Protein AF-A0A353ESP6-F1 (afdb_monomer_lite)

pLDDT: mean 86.73, std 10.91, range [47.91, 98.19]

Secondary structure (DSSP, 8-state):
-EE----TTSPTT-EEEEEEEEEEEEEESSS---EEEEEEE-S--PPPS-SSTTSSS--S--SSBSSTTSPBPSSTT--EEEEEEEEE--TT-EEEEE-HHHHHHHHTTSS----EEEEES-TTS--EEE--TT-S-GGGS-EEEEEEE---S--S---SS-SSS-TTT-SSTTS--TT---SS-SSS-TTT-SSTT-SS--

Radius of gyration: 23.06 Å; chains: 1; bounding box: 58×39×59 Å

Sequence (202 aa):
MLIRFDLSQIPTGAAIDSASLELFAEAIEYPSSPAIHCYRVTQDWVEGSKLHEWDGTADGATWISRGPGMANWTTAGGTFAEEVCSTNVAVGQKSSCDVKSAVQKWANGTAPNYGLMCRNEIEWANGMLFTSSEGANAANRPKLTVNYNGGSGTPPPSDADGDGVADGSDNCPSVSNANQLNTDGDAQGNVCDADDDNDGVA

Foldseek 3Di:
DFDFDDPLVQAQQWAWPFKKKKWAWADKPDDDFFKKWKFAAQDAWADFPDPDVPPPHTQIDDQFDRGPPGHTAPHGLGDGDDTQWMDTHDHRDMDMTTNSVVVNCCSNVVGPGNGIRIDGPDDPHMDIDIADPPRPDPVNHIDMDIDTDDSPPDNPADQQCPQPDHLVRALDSNDRDVPNDQQCPDSHHPVPDPCRNPPPHD

Structure (mmCIF, N/CA/C/O backbone):
data_AF-A0A353ESP6-F1
#
_entry.id   AF-A0A353ESP6-F1
#
loop_
_atom_site.group_PDB
_atom_site.id
_atom_site.type_symbol
_atom_site.label_atom_id
_atom_site.label_alt_id
_atom_site.label_comp_id
_atom_site.label_asym_id
_atom_site.label_entity_id
_atom_site.label_seq_id
_atom_site.pdbx_PDB_ins_code
_atom_site.Cartn_x
_atom_site.Cartn_y
_atom_site.Cartn_z
_atom_site.occupancy
_atom_site.B_iso_or_equiv
_atom_site.auth_seq_id
_atom_site.auth_comp_id
_atom_site.auth_asym_id
_atom_site.auth_atom_id
_atom_site.pdbx_PDB_model_num
ATOM 1 N N . MET A 1 1 ? 4.027 -1.674 -11.765 1.00 85.19 1 MET A N 1
ATOM 2 C CA . MET A 1 1 ? 4.075 -2.610 -10.623 1.00 85.19 1 MET A CA 1
ATOM 3 C C . MET A 1 1 ? 2.948 -2.282 -9.662 1.00 85.19 1 MET A C 1
ATOM 5 O O . MET A 1 1 ? 2.826 -1.124 -9.278 1.00 85.19 1 MET A O 1
ATOM 9 N N . LEU A 1 2 ? 2.152 -3.283 -9.286 1.00 89.94 2 LEU A N 1
ATOM 10 C CA . LEU A 1 2 ? 1.208 -3.194 -8.171 1.00 89.94 2 LEU A CA 1
ATOM 11 C C . LEU A 1 2 ? 1.908 -3.618 -6.885 1.00 89.94 2 LEU A C 1
ATOM 13 O O . LEU A 1 2 ? 2.696 -4.558 -6.901 1.00 89.94 2 LEU A O 1
ATOM 17 N N . ILE A 1 3 ? 1.633 -2.919 -5.789 1.00 93.06 3 ILE A N 1
ATOM 18 C CA . ILE A 1 3 ? 2.196 -3.246 -4.484 1.00 93.06 3 ILE A CA 1
ATOM 19 C C . ILE A 1 3 ? 1.218 -2.909 -3.367 1.00 93.06 3 ILE A C 1
ATOM 21 O O . ILE A 1 3 ? 0.655 -1.816 -3.338 1.00 93.06 3 ILE A O 1
ATOM 25 N N . ARG A 1 4 ? 1.039 -3.825 -2.414 1.00 94.50 4 ARG A N 1
ATOM 26 C CA . ARG A 1 4 ? 0.215 -3.618 -1.219 1.00 94.50 4 ARG A CA 1
ATOM 27 C C . ARG A 1 4 ? 0.967 -4.115 0.010 1.00 94.50 4 ARG A C 1
ATOM 29 O O . ARG A 1 4 ? 1.544 -5.192 -0.012 1.00 94.50 4 ARG A O 1
ATOM 36 N N . PHE A 1 5 ? 0.936 -3.324 1.077 1.00 95.56 5 PHE A N 1
ATOM 37 C CA . PHE A 1 5 ? 1.467 -3.706 2.385 1.00 95.56 5 PHE A CA 1
ATOM 38 C C . PHE A 1 5 ? 0.313 -3.917 3.359 1.00 95.56 5 PHE A C 1
ATOM 40 O O . PHE A 1 5 ? -0.683 -3.186 3.298 1.00 95.56 5 PHE A O 1
ATOM 47 N N . ASP A 1 6 ? 0.469 -4.883 4.263 1.00 92.19 6 ASP A N 1
ATOM 48 C CA . ASP A 1 6 ? -0.398 -5.000 5.429 1.00 92.19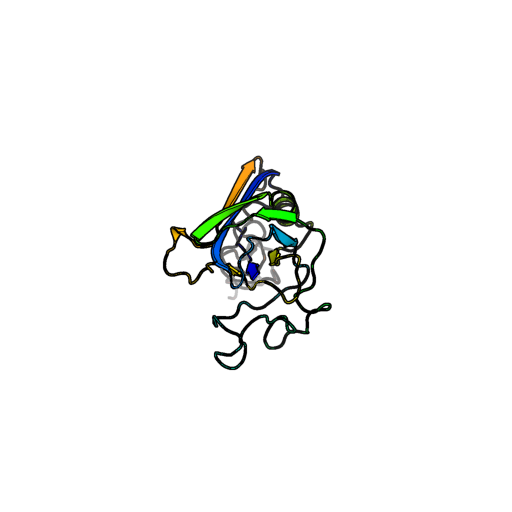 6 ASP A CA 1
ATOM 49 C C . ASP A 1 6 ? -0.076 -3.876 6.423 1.00 92.19 6 ASP A C 1
ATOM 51 O O . ASP A 1 6 ? 1.079 -3.659 6.792 1.00 92.19 6 ASP A O 1
ATOM 55 N N . LEU A 1 7 ? -1.115 -3.148 6.825 1.00 90.94 7 LEU A N 1
ATOM 56 C CA . LEU A 1 7 ? -1.049 -2.036 7.770 1.00 90.94 7 LEU A CA 1
ATOM 57 C C . LEU A 1 7 ? -1.859 -2.314 9.038 1.00 90.94 7 LEU A C 1
ATOM 59 O O . LEU A 1 7 ? -2.081 -1.390 9.812 1.00 90.94 7 LEU A O 1
ATOM 63 N N . SER A 1 8 ? -2.272 -3.565 9.269 1.00 86.56 8 SER A N 1
ATOM 64 C CA . SER A 1 8 ? -3.036 -4.007 10.446 1.00 86.56 8 SER A CA 1
ATOM 65 C C . SER A 1 8 ? -2.404 -3.599 11.782 1.00 86.56 8 SER A C 1
ATOM 67 O O . SER A 1 8 ? -3.100 -3.418 12.775 1.00 86.56 8 SER A O 1
ATOM 69 N N . GLN A 1 9 ? -1.083 -3.410 11.800 1.00 86.06 9 GLN A N 1
ATOM 70 C CA . GLN A 1 9 ? -0.319 -2.998 12.980 1.00 86.06 9 GLN A CA 1
ATOM 71 C C . GLN A 1 9 ? -0.433 -1.497 13.300 1.00 86.06 9 GLN A C 1
ATOM 73 O O . GLN A 1 9 ? -0.038 -1.068 14.385 1.00 86.06 9 GLN A O 1
ATOM 78 N N . ILE A 1 10 ? -0.937 -0.683 12.368 1.00 87.12 10 ILE A N 1
ATOM 79 C CA . ILE A 1 10 ? -1.145 0.754 12.560 1.00 87.12 10 ILE A CA 1
ATOM 80 C C . ILE A 1 10 ? -2.572 0.962 13.082 1.00 87.12 10 ILE A C 1
ATOM 82 O O . ILE A 1 10 ? -3.521 0.636 12.369 1.00 87.12 10 ILE A O 1
ATOM 86 N N . PRO A 1 11 ? -2.758 1.541 14.284 1.00 84.44 11 PRO A N 1
ATOM 87 C CA . PRO A 1 11 ? -4.091 1.803 14.812 1.00 84.44 11 PRO A CA 1
ATOM 88 C C . PRO A 1 11 ? -4.904 2.727 13.901 1.00 84.44 11 PRO A C 1
ATOM 90 O O . PRO A 1 11 ? -4.382 3.712 13.365 1.00 84.44 11 PRO A O 1
ATOM 93 N N . THR A 1 12 ? -6.205 2.461 13.793 1.00 83.81 12 THR A N 1
ATOM 94 C CA . THR A 1 12 ? -7.136 3.361 13.107 1.00 83.81 12 THR A CA 1
ATOM 95 C C . THR A 1 12 ? -7.073 4.757 13.731 1.00 83.81 12 THR A C 1
ATOM 97 O O . THR A 1 12 ? -7.150 4.918 14.948 1.00 83.81 12 THR A O 1
ATOM 100 N N . GLY A 1 13 ? -6.919 5.779 12.891 1.00 83.94 13 GLY A N 1
ATOM 101 C CA . GLY A 1 13 ? -6.788 7.178 13.299 1.00 83.94 13 GLY A CA 1
ATOM 102 C C . GLY A 1 13 ? -5.391 7.594 13.771 1.00 83.94 13 GLY A C 1
ATOM 103 O O . GLY A 1 13 ? -5.232 8.740 14.189 1.00 83.94 13 GLY A O 1
ATOM 104 N N . ALA A 1 14 ? -4.378 6.719 13.700 1.00 88.94 14 ALA A N 1
ATOM 105 C CA . ALA A 1 14 ? -3.004 7.090 14.035 1.00 88.94 14 ALA A CA 1
ATOM 106 C C . ALA A 1 14 ? -2.506 8.272 13.182 1.00 88.94 14 ALA A C 1
ATOM 108 O O . ALA A 1 14 ? -2.724 8.332 11.966 1.00 88.94 14 ALA A O 1
ATOM 109 N N . ALA A 1 15 ? -1.787 9.204 13.810 1.00 91.38 15 ALA A N 1
ATOM 110 C CA . ALA A 1 15 ? -1.141 10.300 13.104 1.00 91.38 15 ALA A CA 1
ATOM 111 C C . ALA A 1 15 ? 0.181 9.805 12.506 1.00 91.38 15 ALA A C 1
ATOM 113 O O . ALA A 1 15 ? 1.120 9.469 13.225 1.00 91.38 15 ALA A O 1
ATOM 114 N N . ILE A 1 16 ? 0.266 9.757 11.180 1.00 94.94 16 ILE A N 1
ATOM 115 C CA . ILE A 1 16 ? 1.466 9.321 10.470 1.00 94.94 16 ILE A CA 1
ATOM 116 C C . ILE A 1 16 ? 2.459 10.482 10.434 1.00 94.94 16 ILE A C 1
ATOM 118 O O . ILE A 1 16 ? 2.218 11.512 9.800 1.00 94.94 16 ILE A O 1
ATOM 122 N N . ASP A 1 17 ? 3.610 10.325 11.081 1.00 94.69 17 ASP A N 1
ATOM 123 C CA . ASP A 1 17 ? 4.672 11.330 11.058 1.00 94.69 17 ASP A CA 1
ATOM 124 C C . ASP A 1 17 ? 5.414 11.288 9.725 1.00 94.69 17 ASP A C 1
ATOM 126 O O . ASP A 1 17 ? 5.591 12.327 9.083 1.00 94.69 17 ASP A O 1
ATOM 130 N N . SER A 1 18 ? 5.774 10.082 9.277 1.00 96.56 18 SER A N 1
ATOM 131 C CA . SER A 1 18 ? 6.447 9.829 8.001 1.00 96.56 18 SER A CA 1
ATOM 132 C C . SER A 1 18 ? 6.105 8.440 7.471 1.00 96.56 18 SER A C 1
ATOM 134 O O . SER A 1 18 ? 6.045 7.495 8.257 1.00 96.56 18 SER A O 1
ATOM 136 N N . ALA A 1 19 ? 5.987 8.283 6.154 1.00 98.19 19 ALA A N 1
ATOM 137 C CA . ALA A 1 19 ? 5.969 6.967 5.527 1.00 98.19 19 ALA A CA 1
ATOM 138 C C . ALA A 1 19 ? 6.827 6.978 4.258 1.00 98.19 19 ALA A C 1
ATOM 140 O O . ALA A 1 19 ? 6.616 7.807 3.382 1.00 98.19 19 ALA A O 1
ATOM 141 N N . SER A 1 20 ? 7.790 6.067 4.159 1.00 98.00 20 SER A N 1
ATOM 142 C CA . SER A 1 20 ? 8.718 5.981 3.029 1.00 98.00 20 SER A CA 1
ATOM 143 C C . SER A 1 20 ? 8.623 4.611 2.374 1.00 98.00 20 SER A C 1
ATOM 145 O O . SER A 1 20 ? 8.804 3.589 3.044 1.00 98.00 20 SER A O 1
ATOM 147 N N . LEU A 1 21 ? 8.319 4.604 1.078 1.00 97.81 21 LEU A N 1
ATOM 148 C CA . LEU A 1 21 ? 8.352 3.415 0.237 1.00 97.81 21 LEU A CA 1
ATOM 149 C C . LEU A 1 21 ? 9.736 3.304 -0.395 1.00 97.81 21 LEU A C 1
ATOM 151 O O . LEU A 1 21 ? 10.134 4.206 -1.120 1.00 97.81 21 LEU A O 1
ATOM 155 N N . GLU A 1 22 ? 10.434 2.200 -0.156 1.00 96.69 22 GLU A N 1
ATOM 156 C CA . GLU A 1 22 ? 11.705 1.849 -0.787 1.00 96.69 22 GLU A CA 1
ATOM 157 C C . GLU A 1 22 ? 11.496 0.731 -1.817 1.00 96.69 22 GLU A C 1
ATOM 159 O O . GLU A 1 22 ? 10.892 -0.301 -1.513 1.00 96.69 22 GLU A O 1
ATOM 164 N N . LEU A 1 23 ? 12.020 0.938 -3.025 1.00 94.50 23 LEU A N 1
ATOM 165 C CA . LEU A 1 23 ? 11.980 0.014 -4.156 1.00 94.50 23 LEU A CA 1
ATOM 166 C C . LEU A 1 23 ? 13.400 -0.255 -4.666 1.00 94.50 23 LEU A C 1
ATOM 168 O O . LEU A 1 23 ? 14.264 0.622 -4.608 1.00 94.50 23 LEU A O 1
ATOM 172 N N . PHE A 1 24 ? 13.630 -1.441 -5.225 1.00 93.62 24 PHE A N 1
ATOM 173 C CA . PHE A 1 24 ? 14.888 -1.808 -5.876 1.00 93.62 24 PHE A CA 1
ATOM 174 C C . PHE A 1 24 ? 14.640 -2.148 -7.345 1.00 93.62 24 PHE A C 1
ATOM 176 O O . PHE A 1 24 ? 13.829 -3.026 -7.641 1.00 93.62 24 PHE A O 1
ATOM 183 N N . ALA A 1 25 ? 15.331 -1.458 -8.257 1.00 90.31 25 ALA A N 1
ATOM 184 C CA . ALA A 1 25 ? 15.260 -1.758 -9.685 1.00 90.31 25 ALA A CA 1
ATOM 185 C C . ALA A 1 25 ? 16.320 -2.803 -10.058 1.00 90.31 25 ALA A C 1
ATOM 187 O O . ALA A 1 25 ? 17.521 -2.548 -9.955 1.00 90.31 25 ALA A O 1
ATOM 188 N N . GLU A 1 26 ? 15.882 -3.969 -10.519 1.00 89.00 26 GLU A N 1
ATOM 189 C CA . GLU A 1 26 ? 16.756 -5.065 -10.944 1.00 89.00 26 GLU A CA 1
ATOM 190 C C . GLU A 1 26 ? 17.306 -4.842 -12.350 1.00 89.00 26 GLU A C 1
ATOM 192 O O . GLU A 1 26 ? 18.483 -5.093 -12.602 1.00 89.00 26 GLU A O 1
ATOM 197 N N . ALA A 1 27 ? 16.468 -4.341 -13.257 1.00 83.81 27 ALA A N 1
ATOM 198 C CA . ALA A 1 27 ? 16.843 -4.085 -14.638 1.00 83.81 27 ALA A CA 1
ATOM 199 C C . ALA A 1 27 ? 15.980 -2.982 -15.264 1.00 83.81 27 ALA A C 1
ATOM 201 O O . ALA A 1 27 ? 14.836 -2.751 -14.868 1.00 83.81 27 ALA A O 1
ATOM 202 N N . ILE A 1 28 ? 16.553 -2.313 -16.264 1.00 76.94 28 ILE A N 1
ATOM 203 C CA . ILE A 1 28 ? 15.864 -1.380 -17.155 1.00 76.94 28 ILE A CA 1
ATOM 204 C C . ILE A 1 28 ? 16.175 -1.840 -18.577 1.00 76.94 28 ILE A C 1
ATOM 206 O O . ILE A 1 28 ? 17.336 -2.057 -18.918 1.00 76.94 28 ILE A O 1
ATOM 210 N N . GLU A 1 29 ? 15.149 -1.993 -19.406 1.00 74.88 29 GLU A N 1
ATOM 211 C CA . GLU A 1 29 ? 15.301 -2.490 -20.780 1.00 74.88 29 GLU A CA 1
ATOM 212 C C . GLU A 1 29 ? 15.938 -1.468 -21.743 1.00 74.88 29 GLU A C 1
ATOM 214 O O . GLU A 1 29 ? 16.328 -1.816 -22.853 1.00 74.88 29 GLU A O 1
ATOM 219 N N . TYR A 1 30 ? 16.076 -0.206 -21.331 1.00 69.44 30 TYR A N 1
ATOM 220 C CA . TYR A 1 30 ? 16.512 0.910 -22.173 1.00 69.44 30 TYR A CA 1
ATOM 221 C C . TYR A 1 30 ? 17.377 1.919 -21.393 1.00 69.44 30 TYR A C 1
ATOM 223 O O . TYR A 1 30 ? 17.280 2.009 -20.173 1.00 69.44 30 TYR A O 1
ATOM 231 N N . PRO A 1 31 ? 18.246 2.702 -22.061 1.00 64.62 31 PRO A N 1
ATOM 232 C CA . PRO A 1 31 ? 19.421 3.301 -21.418 1.00 64.62 31 PRO A CA 1
ATOM 233 C C . PRO A 1 31 ? 19.156 4.510 -20.507 1.00 64.62 31 PRO A C 1
ATOM 235 O O . PRO A 1 31 ? 20.112 5.050 -19.952 1.00 64.62 31 PRO A O 1
ATOM 238 N N . SER A 1 32 ? 17.914 4.976 -20.355 1.00 68.75 32 SER A N 1
ATOM 239 C CA . SER A 1 32 ? 17.599 6.060 -19.420 1.00 68.75 32 SER A CA 1
ATOM 240 C C . SER A 1 32 ? 16.981 5.514 -18.137 1.00 68.75 32 SER A C 1
ATOM 242 O O . SER A 1 32 ? 16.186 4.584 -18.174 1.00 68.75 32 SER A O 1
ATOM 244 N N . SER A 1 33 ? 17.348 6.117 -17.004 1.00 69.62 33 SER A N 1
ATOM 245 C CA . SER A 1 33 ? 16.697 5.932 -15.703 1.00 69.62 33 SER A CA 1
ATOM 246 C C . SER A 1 33 ? 15.529 6.911 -15.585 1.00 69.62 33 SER A C 1
ATOM 248 O O . SER A 1 33 ? 15.771 8.063 -15.215 1.00 69.62 33 SER A O 1
ATOM 250 N N . PRO A 1 34 ? 14.287 6.532 -15.946 1.00 77.31 34 PRO A N 1
ATOM 251 C CA . PRO A 1 34 ? 13.157 7.431 -15.797 1.00 77.31 34 PRO A CA 1
ATOM 252 C C . PRO A 1 34 ? 12.764 7.568 -14.322 1.00 77.31 34 PRO A C 1
ATOM 254 O O . PRO A 1 34 ? 13.112 6.740 -13.472 1.00 77.31 34 PRO A O 1
ATOM 257 N N . ALA A 1 35 ? 11.985 8.608 -14.040 1.00 85.88 35 ALA A N 1
ATOM 258 C CA . ALA A 1 35 ? 11.242 8.684 -12.800 1.00 85.88 35 ALA A CA 1
ATOM 259 C C . ALA A 1 35 ? 10.165 7.588 -12.762 1.00 85.88 35 ALA A C 1
ATOM 261 O O . ALA A 1 35 ? 9.557 7.231 -13.777 1.00 85.88 35 ALA A O 1
ATOM 262 N N . ILE A 1 36 ? 9.932 7.063 -11.566 1.00 88.56 36 ILE A N 1
ATOM 263 C CA . ILE A 1 36 ? 8.794 6.216 -11.236 1.00 88.56 36 ILE A CA 1
ATOM 264 C C . ILE A 1 36 ? 7.817 7.047 -10.436 1.00 88.56 36 ILE A C 1
ATOM 266 O O . ILE A 1 36 ? 8.210 7.690 -9.467 1.00 88.56 36 ILE A O 1
ATOM 270 N N . HIS A 1 37 ? 6.554 6.970 -10.822 1.00 91.19 37 HIS A N 1
ATOM 271 C CA . HIS A 1 37 ? 5.434 7.646 -10.198 1.00 91.19 37 HIS A CA 1
ATOM 272 C C . HIS A 1 37 ? 4.518 6.592 -9.592 1.00 91.19 37 HIS A C 1
ATOM 274 O O . HIS A 1 37 ? 4.141 5.620 -10.253 1.00 91.19 37 HIS A O 1
ATOM 280 N N . CYS A 1 38 ? 4.181 6.773 -8.323 1.00 93.69 38 CYS A N 1
ATOM 281 C CA . CYS A 1 38 ? 3.330 5.884 -7.556 1.00 93.69 38 CYS A CA 1
ATOM 282 C C . CYS A 1 38 ? 1.979 6.551 -7.302 1.00 93.69 38 CYS A C 1
ATOM 284 O O . CYS A 1 38 ? 1.903 7.661 -6.778 1.00 93.69 38 CYS A O 1
ATOM 286 N N . TYR A 1 39 ? 0.906 5.842 -7.635 1.00 93.81 39 TYR A N 1
ATOM 287 C CA . TYR A 1 39 ? -0.472 6.310 -7.529 1.00 93.81 39 TYR A CA 1
ATOM 288 C C . TYR A 1 39 ? -1.275 5.391 -6.617 1.00 93.81 39 TYR A C 1
ATOM 290 O O . TYR A 1 39 ? -1.072 4.176 -6.622 1.00 93.81 39 TYR A O 1
ATOM 298 N N . ARG A 1 40 ? -2.236 5.941 -5.869 1.00 94.25 40 ARG A N 1
ATOM 299 C CA . ARG A 1 40 ? -3.135 5.116 -5.052 1.00 94.25 40 ARG A CA 1
ATOM 300 C C . ARG A 1 40 ? -4.109 4.349 -5.937 1.00 94.25 40 ARG A C 1
ATOM 302 O O . ARG A 1 40 ? -4.848 4.955 -6.714 1.00 94.25 40 ARG A O 1
ATOM 309 N N . VAL A 1 41 ? -4.158 3.033 -5.761 1.00 92.81 41 VAL A N 1
ATOM 310 C CA . VAL A 1 41 ? -5.121 2.168 -6.447 1.00 92.81 41 VAL A CA 1
ATOM 311 C C . VAL A 1 41 ? -6.506 2.365 -5.827 1.00 92.81 41 VAL A C 1
ATOM 313 O O . VAL A 1 41 ? -6.647 2.468 -4.605 1.00 92.81 41 VAL A O 1
ATOM 316 N N . THR A 1 42 ? -7.542 2.464 -6.659 1.00 90.88 42 THR A N 1
ATOM 317 C CA . THR A 1 42 ? -8.921 2.722 -6.199 1.00 90.88 42 THR A CA 1
ATOM 318 C C . THR A 1 42 ? -9.837 1.506 -6.277 1.00 90.88 42 THR A C 1
ATOM 320 O O . THR A 1 42 ? -10.979 1.587 -5.830 1.00 90.88 42 THR A O 1
ATOM 323 N N . GLN A 1 43 ? -9.348 0.385 -6.807 1.00 90.44 43 GLN A N 1
ATOM 324 C CA . GLN A 1 43 ? -10.092 -0.864 -6.940 1.00 90.44 43 GLN A CA 1
ATOM 325 C C . GLN A 1 43 ? -9.244 -2.047 -6.476 1.00 90.44 43 GLN A C 1
ATOM 327 O O . GLN A 1 43 ? -8.034 -2.065 -6.686 1.00 90.44 43 GLN A O 1
ATOM 332 N N . ASP A 1 44 ? -9.890 -3.044 -5.880 1.00 91.12 44 ASP A N 1
ATOM 333 C CA . ASP A 1 44 ? -9.205 -4.260 -5.445 1.00 91.12 44 ASP A CA 1
ATOM 334 C C . ASP A 1 44 ? -8.673 -5.081 -6.628 1.00 91.12 44 ASP A C 1
ATOM 336 O O . ASP A 1 44 ? -9.182 -4.966 -7.751 1.00 91.12 44 ASP A O 1
ATOM 340 N N . TRP A 1 45 ? -7.670 -5.911 -6.361 1.00 92.31 45 TRP A N 1
ATOM 341 C CA . TRP A 1 45 ? -6.989 -6.745 -7.345 1.00 92.31 45 TRP A CA 1
ATOM 342 C C . TRP A 1 45 ? -6.435 -8.022 -6.710 1.00 92.31 45 TRP A C 1
ATOM 344 O O . TRP A 1 45 ? -6.184 -8.087 -5.507 1.00 92.31 45 TRP A O 1
ATOM 354 N N . VAL A 1 46 ? -6.246 -9.044 -7.542 1.00 90.94 46 VAL A N 1
ATOM 355 C CA . VAL A 1 46 ? -5.680 -10.335 -7.135 1.00 90.94 46 VAL A CA 1
ATOM 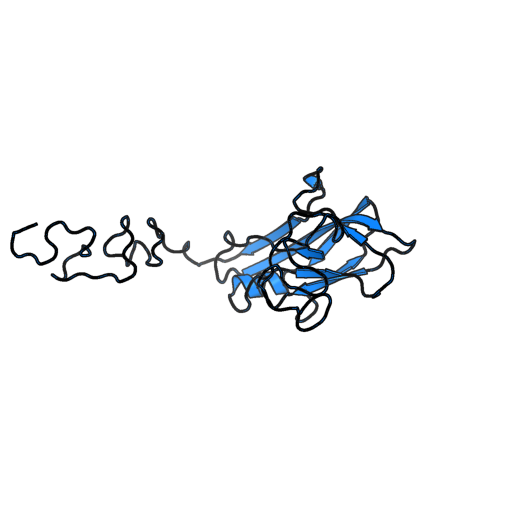356 C C . VAL A 1 46 ? -4.189 -10.349 -7.443 1.00 90.94 46 VAL A C 1
ATOM 358 O O . VAL A 1 46 ? -3.786 -10.079 -8.574 1.00 90.94 46 VAL A O 1
ATOM 361 N N . GLU A 1 47 ? -3.366 -10.669 -6.452 1.00 88.94 47 GLU A N 1
ATOM 362 C CA . GLU A 1 47 ? -1.933 -10.879 -6.650 1.00 88.94 47 GLU A CA 1
ATOM 363 C C . GLU A 1 47 ? -1.679 -12.171 -7.428 1.00 88.94 47 GLU A C 1
ATOM 365 O O . GLU A 1 47 ? -2.255 -13.213 -7.123 1.00 88.94 47 GLU A O 1
AT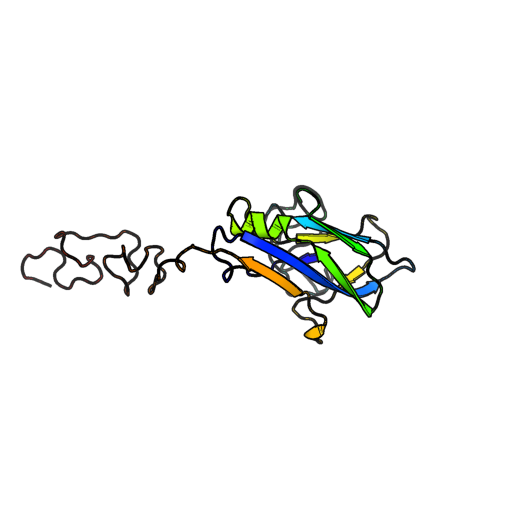OM 370 N N . GLY A 1 48 ? -0.861 -12.079 -8.477 1.00 84.94 48 GLY A N 1
ATOM 371 C CA . GLY A 1 48 ? -0.480 -13.232 -9.290 1.00 84.94 48 GLY A CA 1
ATOM 372 C C . GLY A 1 48 ? 0.740 -13.925 -8.703 1.00 84.94 48 GLY A C 1
ATOM 373 O O . GLY A 1 48 ? 1.614 -13.266 -8.150 1.00 84.94 48 GLY A O 1
ATOM 374 N N . SER A 1 49 ? 0.829 -15.246 -8.860 1.00 79.81 49 SER A N 1
ATOM 375 C CA . SER A 1 49 ? 2.017 -16.007 -8.442 1.00 79.81 49 SER A CA 1
ATOM 376 C C . SER A 1 49 ? 3.084 -16.097 -9.539 1.00 79.81 49 SER A C 1
ATOM 378 O O . SER A 1 49 ? 4.185 -16.606 -9.318 1.00 79.81 49 SER A O 1
ATOM 380 N N . LYS A 1 50 ? 2.755 -15.620 -10.744 1.00 75.50 50 LYS A N 1
ATOM 381 C CA . LYS A 1 50 ? 3.587 -15.726 -11.943 1.00 75.50 50 LYS A CA 1
ATOM 382 C C . LYS A 1 50 ? 4.413 -14.469 -12.174 1.00 75.50 50 LYS A C 1
ATOM 384 O O . LYS A 1 50 ? 3.923 -13.356 -12.013 1.00 75.50 50 LYS A O 1
ATOM 389 N N . LEU A 1 51 ? 5.654 -14.669 -12.615 1.00 63.19 51 LEU A N 1
ATOM 390 C CA . LEU A 1 51 ? 6.598 -13.584 -12.883 1.00 63.19 51 LEU A CA 1
ATOM 391 C C . LEU A 1 51 ? 6.335 -12.916 -14.238 1.00 63.19 51 LEU A C 1
ATOM 393 O O . LEU A 1 51 ? 6.519 -11.706 -14.361 1.00 63.19 51 LEU A O 1
ATOM 397 N N . HIS A 1 52 ? 5.875 -13.676 -15.239 1.00 63.69 52 HIS A N 1
ATOM 398 C CA . HIS A 1 52 ? 5.560 -13.142 -16.560 1.00 63.69 52 HIS A CA 1
ATOM 399 C C . HIS A 1 52 ? 4.160 -13.518 -17.051 1.00 63.69 52 HIS A C 1
ATOM 401 O O . HIS A 1 52 ? 3.658 -14.617 -16.822 1.00 63.69 52 HIS A O 1
ATOM 407 N N . GLU A 1 53 ? 3.558 -12.621 -17.838 1.00 58.94 53 GLU A N 1
ATOM 408 C CA . GLU A 1 53 ? 2.250 -12.830 -18.481 1.00 58.94 53 GLU A CA 1
ATOM 409 C C . GLU A 1 53 ? 2.233 -14.047 -19.431 1.00 58.94 53 GLU A C 1
ATOM 411 O O . GLU A 1 53 ? 1.177 -14.605 -19.713 1.00 58.94 53 GLU A O 1
ATOM 416 N N . TRP A 1 54 ? 3.401 -14.494 -19.902 1.00 62.41 54 TRP A N 1
ATOM 417 C CA . TRP A 1 54 ? 3.560 -15.654 -20.782 1.00 62.41 54 TRP A CA 1
ATOM 418 C C . TRP A 1 54 ? 3.874 -16.970 -20.047 1.00 62.41 54 TRP A C 1
ATOM 420 O O . TRP A 1 54 ? 3.919 -18.016 -20.696 1.00 62.41 54 TRP A O 1
ATOM 430 N N . ASP A 1 55 ? 3.970 -16.975 -18.710 1.00 60.03 55 ASP A N 1
ATOM 431 C CA . ASP A 1 55 ? 4.133 -18.185 -17.877 1.00 60.03 55 ASP A CA 1
ATOM 432 C C . ASP A 1 55 ? 2.810 -18.997 -17.746 1.00 60.03 55 ASP A C 1
ATOM 434 O O . ASP A 1 55 ? 2.516 -19.659 -16.743 1.00 60.03 55 ASP A O 1
ATOM 438 N N . GLY A 1 56 ? 1.950 -18.944 -18.769 1.00 64.94 56 GLY A N 1
ATOM 439 C CA . GLY A 1 56 ? 0.616 -19.552 -18.836 1.00 64.94 56 GLY A CA 1
ATOM 440 C C . GLY A 1 56 ? -0.517 -18.572 -18.513 1.00 64.94 56 GLY A C 1
ATOM 441 O O . GLY A 1 56 ? -0.332 -17.365 -18.534 1.00 64.94 56 GLY A O 1
ATOM 442 N N . THR A 1 57 ? -1.717 -19.078 -18.205 1.00 71.50 57 THR A N 1
ATOM 443 C CA . THR A 1 57 ? -2.869 -18.220 -17.865 1.00 71.50 57 THR A CA 1
ATOM 444 C C . THR A 1 57 ? -2.547 -17.354 -16.651 1.00 71.50 57 THR A C 1
ATOM 446 O O . THR A 1 57 ? -2.118 -17.897 -15.630 1.00 71.50 57 THR A O 1
ATOM 449 N N . ALA A 1 58 ? -2.738 -16.040 -16.766 1.00 71.31 58 ALA A N 1
ATOM 450 C CA . ALA A 1 58 ? -2.578 -15.120 -15.649 1.00 71.31 58 ALA A CA 1
ATOM 451 C C . ALA A 1 58 ? -3.504 -15.524 -14.492 1.00 71.31 58 ALA A C 1
ATOM 453 O O . ALA A 1 58 ? -4.700 -15.745 -14.689 1.00 71.31 58 ALA A O 1
ATOM 454 N N . ASP A 1 59 ? -2.934 -15.638 -13.300 1.00 85.06 59 ASP A N 1
ATOM 455 C CA . ASP A 1 59 ? -3.621 -16.004 -12.059 1.00 85.06 59 ASP A CA 1
ATOM 456 C C . ASP A 1 59 ? -3.829 -14.805 -11.120 1.00 85.06 59 ASP A C 1
ATOM 458 O O . ASP A 1 59 ? -4.470 -14.938 -10.083 1.00 85.06 59 ASP A O 1
ATOM 462 N N . GLY A 1 60 ? -3.362 -13.624 -11.528 1.00 88.81 60 GLY A N 1
ATOM 463 C CA . GLY A 1 60 ? -3.585 -12.352 -10.853 1.00 88.81 60 GLY A CA 1
ATOM 464 C C . GLY A 1 60 ? -3.885 -11.217 -11.825 1.00 88.81 60 GLY A C 1
ATOM 465 O O . GLY A 1 60 ? -4.295 -11.432 -12.970 1.00 88.81 60 GLY A O 1
ATOM 466 N N . ALA A 1 61 ? -3.713 -9.990 -11.346 1.00 89.25 61 ALA A N 1
ATOM 467 C CA . ALA A 1 61 ? -3.921 -8.778 -12.116 1.00 89.25 61 ALA A CA 1
ATOM 468 C C . ALA A 1 61 ? -2.976 -8.697 -13.322 1.00 89.25 61 ALA A C 1
ATOM 470 O O . ALA A 1 61 ? -1.782 -8.972 -13.229 1.00 89.25 61 ALA A O 1
ATOM 471 N N . THR A 1 62 ? -3.521 -8.263 -14.454 1.00 86.19 62 THR A N 1
ATOM 472 C CA . THR A 1 62 ? -2.786 -7.994 -15.691 1.00 86.19 62 THR A CA 1
ATOM 473 C C . THR A 1 62 ? -2.937 -6.528 -16.079 1.00 86.19 62 THR A C 1
ATOM 475 O O . THR A 1 62 ? -3.592 -5.740 -15.390 1.00 86.19 62 THR A O 1
ATOM 478 N N . TRP A 1 63 ? -2.375 -6.152 -17.228 1.00 82.94 63 TRP A N 1
ATOM 479 C CA . TRP A 1 63 ? -2.593 -4.831 -17.815 1.00 82.94 63 TRP A CA 1
ATOM 480 C C . TRP A 1 63 ? -4.083 -4.512 -18.043 1.00 82.94 63 TRP A C 1
ATOM 482 O O . TRP A 1 63 ? -4.494 -3.356 -17.962 1.00 82.94 63 TRP A O 1
ATOM 492 N N . ILE A 1 64 ? -4.907 -5.529 -18.310 1.00 84.12 64 ILE A N 1
ATOM 493 C CA . ILE A 1 64 ? -6.319 -5.366 -18.689 1.00 84.12 64 ILE A CA 1
ATOM 494 C C . ILE A 1 64 ? -7.264 -5.773 -17.553 1.00 84.12 64 ILE A C 1
ATOM 496 O O . ILE A 1 64 ? -8.271 -5.101 -17.321 1.00 84.12 64 ILE A O 1
ATOM 500 N N . SER A 1 65 ? -6.949 -6.852 -16.835 1.00 87.94 65 SER A N 1
ATOM 501 C CA . SER A 1 65 ? -7.822 -7.434 -15.811 1.00 87.94 65 SER A CA 1
ATOM 502 C C . SER A 1 65 ? -7.311 -7.186 -14.393 1.00 87.94 65 SER A C 1
ATOM 504 O O . SER A 1 65 ? -6.106 -7.167 -14.159 1.00 87.94 65 SER A O 1
ATOM 506 N N . ARG A 1 66 ? -8.227 -7.067 -13.423 1.00 90.12 66 ARG A N 1
ATOM 507 C CA . ARG A 1 66 ? -7.903 -7.004 -11.984 1.00 90.12 66 ARG A CA 1
ATOM 508 C C . ARG A 1 66 ? -7.579 -8.369 -11.373 1.00 90.12 66 ARG A C 1
ATOM 510 O O . ARG A 1 66 ? -7.111 -8.433 -10.242 1.00 90.12 66 ARG A O 1
ATOM 517 N N . GLY A 1 67 ? -7.827 -9.446 -12.112 1.00 89.69 67 GLY A N 1
ATOM 518 C CA . GLY A 1 67 ? -7.577 -10.818 -11.686 1.00 89.69 67 GLY A CA 1
ATOM 519 C C . GLY A 1 67 ? -8.642 -11.792 -12.190 1.00 89.69 67 GLY A C 1
ATOM 520 O O . GLY A 1 67 ? -9.664 -11.370 -12.747 1.00 89.69 67 GLY A O 1
ATOM 521 N N . PRO A 1 68 ? -8.435 -13.105 -12.007 1.00 87.25 68 PRO A N 1
ATOM 522 C CA . PRO A 1 68 ? -9.423 -14.118 -12.359 1.00 87.25 68 PRO A CA 1
ATOM 523 C C . PRO A 1 68 ? -10.775 -13.859 -11.681 1.00 87.25 68 PRO A C 1
ATOM 525 O O . PRO A 1 68 ? -10.845 -13.620 -10.479 1.00 87.25 68 PRO A O 1
ATOM 528 N N . GLY A 1 69 ? -11.862 -13.887 -12.457 1.00 85.88 69 GLY A N 1
ATOM 529 C CA . GLY A 1 69 ? -13.219 -13.655 -11.945 1.00 85.88 69 GLY A CA 1
ATOM 530 C C . GLY A 1 69 ? -13.538 -12.203 -11.560 1.00 85.88 69 GLY A C 1
ATOM 531 O O . GLY A 1 69 ? -14.664 -11.923 -11.156 1.00 85.88 69 GLY A O 1
ATOM 532 N N . MET A 1 70 ? -12.595 -11.267 -11.714 1.00 87.06 70 MET A N 1
ATOM 533 C CA . MET A 1 70 ? -12.831 -9.841 -11.496 1.00 87.06 70 MET A CA 1
ATOM 534 C C . MET A 1 70 ? -13.140 -9.103 -12.804 1.00 87.06 70 MET A C 1
ATOM 536 O O . MET A 1 70 ? -12.741 -9.513 -13.892 1.00 87.06 70 MET A O 1
ATOM 540 N N . ALA A 1 71 ? -13.840 -7.971 -12.693 1.00 87.81 71 ALA A N 1
ATOM 541 C CA . ALA A 1 71 ? -14.009 -7.054 -13.819 1.00 87.81 71 ALA A CA 1
ATOM 542 C C . ALA A 1 71 ? -12.663 -6.439 -14.243 1.00 87.81 71 ALA A C 1
ATOM 544 O O . ALA A 1 71 ? -11.782 -6.234 -13.403 1.00 87.81 71 ALA A O 1
ATOM 545 N N . ASN A 1 72 ? -12.553 -6.073 -15.522 1.00 89.69 72 ASN A N 1
ATOM 546 C CA . ASN A 1 72 ? -11.408 -5.340 -16.058 1.00 89.69 72 ASN A CA 1
ATOM 547 C C . ASN A 1 72 ? -11.175 -4.008 -15.331 1.00 89.69 72 ASN A C 1
ATOM 549 O O . ASN A 1 72 ? -12.083 -3.455 -14.702 1.00 89.69 72 ASN A O 1
ATOM 553 N N . TRP A 1 73 ? -9.960 -3.476 -15.458 1.00 87.38 73 TRP A N 1
ATOM 554 C CA . TRP A 1 73 ? -9.684 -2.094 -15.077 1.00 87.38 73 TRP A CA 1
ATOM 555 C C . TRP A 1 73 ? -10.554 -1.136 -15.894 1.00 87.38 73 TRP A C 1
ATOM 557 O O . TRP A 1 73 ? -10.841 -1.396 -17.065 1.00 87.38 73 TRP A O 1
ATOM 567 N N . THR A 1 74 ? -10.949 -0.001 -15.310 1.00 85.50 74 THR A N 1
ATOM 568 C CA . THR A 1 74 ? -11.657 1.031 -16.093 1.00 85.50 74 THR A CA 1
ATOM 569 C C . THR A 1 74 ? -10.738 1.685 -17.124 1.00 85.50 74 THR A C 1
ATOM 571 O O . THR A 1 74 ? -11.210 2.117 -18.172 1.00 85.50 74 THR A O 1
ATOM 574 N N . THR A 1 75 ? -9.435 1.727 -16.831 1.00 82.38 75 THR A N 1
ATOM 575 C CA . THR A 1 75 ? -8.369 2.176 -17.731 1.00 82.38 75 THR A CA 1
ATOM 576 C C . THR A 1 75 ? -7.274 1.116 -17.748 1.00 82.38 75 THR A C 1
ATOM 578 O O . THR A 1 75 ? -6.873 0.626 -16.694 1.00 82.38 75 THR A O 1
ATOM 581 N N . ALA A 1 76 ? -6.792 0.741 -18.933 1.00 76.62 76 ALA A N 1
ATOM 582 C CA . ALA A 1 76 ? -5.711 -0.232 -19.042 1.00 76.62 76 ALA A CA 1
ATOM 583 C C . ALA A 1 76 ? -4.455 0.270 -18.305 1.00 76.62 76 ALA A C 1
ATOM 585 O O . ALA A 1 76 ? -4.144 1.461 -18.317 1.00 76.62 76 ALA A O 1
ATOM 586 N N . GLY A 1 77 ? -3.780 -0.636 -17.605 1.00 72.12 77 GLY A N 1
ATOM 587 C CA . GLY A 1 77 ? -2.688 -0.298 -16.697 1.00 72.12 77 GLY A CA 1
ATOM 588 C C . GLY A 1 77 ? -3.125 0.142 -15.304 1.00 72.12 77 GLY A C 1
ATOM 589 O O . GLY A 1 77 ? -2.255 0.460 -14.497 1.00 72.12 77 GLY A O 1
ATOM 590 N N . GLY A 1 78 ? -4.428 0.134 -15.004 1.00 74.94 78 GLY A N 1
ATOM 591 C CA . GLY A 1 78 ? -4.984 0.334 -13.667 1.00 74.94 78 GLY A CA 1
ATOM 592 C C . GLY A 1 78 ? -5.956 1.511 -13.561 1.00 74.94 78 GLY A C 1
ATOM 593 O O . GLY A 1 78 ? -5.951 2.438 -14.368 1.00 74.94 78 GLY A O 1
ATOM 594 N N . THR A 1 79 ? -6.766 1.498 -12.503 1.00 78.31 79 THR A N 1
ATOM 595 C CA . THR A 1 79 ? -7.569 2.655 -12.086 1.00 78.31 79 THR A CA 1
ATOM 596 C C . THR A 1 79 ? -6.948 3.256 -10.832 1.00 78.31 79 THR A C 1
ATOM 598 O O . THR A 1 79 ? -6.888 2.616 -9.779 1.00 78.31 79 THR A O 1
ATOM 601 N N . PHE A 1 80 ? -6.458 4.486 -10.953 1.00 82.44 80 PHE A N 1
ATOM 602 C CA . PHE A 1 80 ? -5.689 5.168 -9.914 1.00 82.44 80 PHE A CA 1
ATOM 603 C C . PHE A 1 80 ? -6.240 6.566 -9.629 1.00 82.44 80 PHE A C 1
ATOM 605 O O . PHE A 1 80 ? -6.856 7.203 -10.484 1.00 82.44 80 PHE A O 1
ATOM 612 N N . ALA A 1 81 ? -6.037 7.014 -8.391 1.00 82.50 81 ALA A N 1
ATOM 613 C CA . ALA A 1 81 ? -6.322 8.374 -7.951 1.00 82.50 81 ALA A CA 1
ATOM 614 C C . ALA A 1 81 ? -5.129 9.308 -8.250 1.00 82.50 81 ALA A C 1
ATOM 616 O O . ALA A 1 81 ? -4.342 9.064 -9.161 1.00 82.50 81 ALA A O 1
ATOM 617 N N . GLU A 1 82 ? -5.003 10.385 -7.473 1.00 82.38 82 GLU A N 1
ATOM 618 C CA . GLU A 1 82 ? -3.866 11.307 -7.507 1.00 82.38 82 GLU A CA 1
ATOM 619 C C . GLU A 1 82 ? -2.510 10.608 -7.288 1.00 82.38 82 GLU A C 1
ATOM 621 O O . GLU A 1 82 ? -2.419 9.561 -6.632 1.00 82.38 82 GLU A O 1
ATOM 626 N N . GLU A 1 83 ? -1.458 11.209 -7.847 1.00 92.12 83 GLU A N 1
ATOM 627 C CA . GLU A 1 83 ? -0.077 10.804 -7.587 1.00 92.12 83 GLU A CA 1
ATOM 628 C C . GLU A 1 83 ? 0.243 10.970 -6.100 1.00 92.12 83 GLU A C 1
ATOM 630 O O . GLU A 1 83 ? -0.078 11.988 -5.487 1.00 92.12 83 GLU A O 1
ATOM 635 N N . VAL A 1 84 ? 0.868 9.947 -5.523 1.00 95.69 84 VAL A N 1
ATOM 636 C CA . VAL A 1 84 ? 1.298 9.929 -4.124 1.00 95.69 84 VAL A CA 1
ATOM 637 C C . VAL A 1 84 ? 2.733 10.427 -4.023 1.00 95.69 84 VAL A C 1
ATOM 639 O O . VAL A 1 84 ? 3.018 11.300 -3.209 1.00 95.69 84 VAL A O 1
ATOM 642 N N . CYS A 1 85 ? 3.620 9.881 -4.856 1.00 95.69 85 CYS A N 1
ATOM 643 C CA . CYS A 1 85 ? 5.007 10.311 -4.945 1.00 95.69 85 CYS A CA 1
ATOM 644 C C . CYS A 1 85 ? 5.669 9.873 -6.240 1.00 95.69 85 CYS A C 1
ATOM 646 O O . CYS A 1 85 ? 5.188 8.970 -6.926 1.00 95.69 85 CYS A O 1
ATOM 648 N N . SER A 1 86 ? 6.827 10.465 -6.507 1.00 93.69 86 SER A N 1
ATOM 649 C CA . SER A 1 86 ? 7.733 10.034 -7.557 1.00 93.69 86 SER A CA 1
ATOM 650 C C . SER A 1 86 ? 9.182 10.051 -7.095 1.00 93.69 86 SER A C 1
ATOM 652 O O . SER A 1 86 ? 9.550 10.736 -6.137 1.00 93.69 86 SER A O 1
ATOM 654 N N . THR A 1 87 ? 10.011 9.245 -7.752 1.00 91.88 87 THR A N 1
ATOM 655 C CA . THR A 1 87 ? 11.452 9.198 -7.507 1.00 91.88 87 THR A CA 1
ATOM 656 C C . THR A 1 87 ? 12.214 8.659 -8.710 1.00 91.88 87 THR A C 1
ATOM 658 O O . THR A 1 87 ? 11.680 7.895 -9.511 1.00 91.88 87 THR A O 1
ATOM 661 N N . ASN A 1 88 ? 13.483 9.041 -8.835 1.00 87.62 88 ASN A N 1
ATOM 662 C CA . ASN A 1 88 ? 14.376 8.488 -9.848 1.00 87.62 88 ASN A CA 1
ATOM 663 C C . ASN A 1 88 ? 14.982 7.186 -9.335 1.00 87.62 88 ASN A C 1
ATOM 665 O O . ASN A 1 88 ? 15.368 7.093 -8.169 1.00 87.62 88 ASN A O 1
ATOM 669 N N . VAL A 1 89 ? 15.116 6.189 -10.203 1.00 81.25 89 VAL A N 1
ATOM 670 C CA . VAL A 1 89 ? 15.732 4.915 -9.828 1.00 81.25 89 VAL A CA 1
ATOM 671 C C . VAL A 1 89 ? 16.749 4.481 -10.874 1.00 81.25 89 VAL A C 1
ATOM 673 O O . VAL A 1 89 ? 16.535 4.629 -12.077 1.00 81.25 89 VAL A O 1
ATOM 676 N N . ALA A 1 90 ? 17.875 3.957 -10.403 1.00 85.31 90 ALA A N 1
ATOM 677 C CA . ALA A 1 90 ? 18.932 3.392 -11.230 1.00 85.31 90 ALA A CA 1
ATOM 678 C C . ALA A 1 90 ? 18.974 1.871 -11.083 1.00 85.31 90 ALA A C 1
ATOM 680 O O . ALA A 1 90 ? 18.642 1.336 -10.024 1.00 85.31 90 ALA A O 1
ATOM 681 N N . VAL A 1 91 ? 19.399 1.182 -12.145 1.00 87.06 91 VAL A N 1
ATOM 682 C CA . VAL A 1 91 ? 19.602 -0.274 -12.124 1.00 87.06 91 VAL A CA 1
ATOM 683 C C . VAL A 1 91 ? 20.555 -0.649 -10.993 1.00 87.06 91 VAL A C 1
ATOM 685 O O . VAL A 1 91 ? 21.616 -0.043 -10.832 1.00 87.06 91 VAL A O 1
ATOM 688 N N . GLY A 1 92 ? 20.181 -1.662 -10.218 1.00 88.81 92 GLY A N 1
ATOM 689 C CA . GLY A 1 92 ? 20.981 -2.163 -9.108 1.00 88.81 92 GLY A CA 1
ATOM 690 C C . GLY A 1 92 ? 21.036 -1.214 -7.910 1.00 88.81 92 GLY A C 1
ATOM 691 O O . GLY A 1 92 ? 21.915 -1.371 -7.062 1.00 88.81 92 GLY A O 1
ATOM 692 N N . GLN A 1 93 ? 20.154 -0.213 -7.842 1.00 89.62 93 GLN A N 1
ATOM 693 C CA . GLN A 1 93 ? 20.079 0.747 -6.745 1.00 89.62 93 GLN A CA 1
ATOM 694 C C . GLN A 1 93 ? 18.694 0.748 -6.099 1.00 89.62 93 GLN A C 1
ATOM 696 O O . GLN A 1 93 ? 17.675 0.443 -6.724 1.00 89.62 93 GLN A O 1
ATOM 701 N N . LYS A 1 94 ? 18.679 1.133 -4.822 1.00 92.12 94 LYS A N 1
ATOM 702 C CA . LYS A 1 94 ? 17.458 1.433 -4.080 1.00 92.12 94 LYS A CA 1
ATOM 703 C C . LYS A 1 94 ? 17.028 2.862 -4.359 1.00 92.12 94 LYS A C 1
ATOM 705 O O . LYS A 1 94 ? 17.867 3.755 -4.468 1.00 92.12 94 LYS A O 1
ATOM 710 N N . SER A 1 95 ? 15.727 3.075 -4.419 1.00 92.25 95 SER A N 1
ATOM 711 C CA . SER A 1 95 ? 15.136 4.402 -4.454 1.00 92.25 95 SER A CA 1
ATOM 712 C C . SER A 1 95 ? 13.946 4.464 -3.515 1.00 92.25 95 SER A C 1
ATOM 714 O O . SER A 1 95 ? 13.292 3.448 -3.281 1.00 92.25 95 SER A O 1
ATOM 716 N N . SER A 1 96 ? 13.684 5.640 -2.954 1.00 95.38 96 SER A N 1
ATOM 717 C CA . SER A 1 96 ? 12.572 5.842 -2.038 1.00 95.38 96 SER A CA 1
ATOM 718 C C . SER A 1 96 ? 11.756 7.083 -2.361 1.00 95.38 96 SER A C 1
ATOM 720 O O . SER A 1 96 ? 12.265 8.036 -2.957 1.00 95.38 96 SER A O 1
ATOM 722 N N . CYS A 1 97 ? 10.475 7.055 -1.991 1.00 96.12 97 CYS A N 1
ATOM 723 C CA . CYS A 1 97 ? 9.596 8.215 -2.067 1.00 96.12 97 CYS A CA 1
ATOM 724 C C . CYS A 1 97 ? 8.590 8.273 -0.909 1.00 96.12 97 CYS A C 1
ATOM 726 O O . CYS A 1 97 ? 8.293 7.263 -0.265 1.00 96.12 97 CYS A O 1
ATOM 728 N N . ASP A 1 98 ? 8.122 9.488 -0.605 1.00 97.81 98 ASP A N 1
ATOM 729 C CA . ASP A 1 98 ? 7.230 9.768 0.523 1.00 97.81 98 ASP A CA 1
ATOM 730 C C . ASP A 1 98 ? 5.788 9.356 0.205 1.00 97.81 98 ASP A C 1
ATOM 732 O O . ASP A 1 98 ? 5.129 9.946 -0.643 1.00 97.81 98 ASP A O 1
ATOM 736 N N . VAL A 1 99 ? 5.280 8.362 0.925 1.00 98.00 99 VAL A N 1
ATOM 737 C CA . VAL A 1 99 ? 3.913 7.845 0.780 1.00 98.00 99 VAL A CA 1
ATOM 738 C C . VAL A 1 99 ? 3.013 8.206 1.961 1.00 98.00 99 VAL A C 1
ATOM 740 O O . VAL A 1 99 ? 1.930 7.635 2.115 1.00 98.00 99 VAL A O 1
ATOM 743 N N . LYS A 1 100 ? 3.423 9.166 2.801 1.00 96.88 100 LYS A N 1
ATOM 744 C CA . LYS A 1 100 ? 2.683 9.591 3.999 1.00 96.88 100 LYS A CA 1
ATOM 745 C C . LYS A 1 100 ? 1.223 9.914 3.707 1.00 96.88 100 LYS A C 1
ATOM 747 O O . LYS A 1 100 ? 0.353 9.513 4.474 1.00 96.88 100 LYS A O 1
ATOM 752 N N . SER A 1 101 ? 0.942 10.619 2.613 1.00 95.50 101 SER A N 1
ATOM 753 C CA . SER A 1 101 ? -0.422 11.032 2.258 1.00 95.50 101 SER A CA 1
ATOM 754 C C . SER A 1 101 ? -1.353 9.835 2.024 1.00 95.50 101 SER A C 1
ATOM 756 O O . SER A 1 101 ? -2.499 9.855 2.474 1.00 95.50 101 SER A O 1
ATOM 758 N N . ALA A 1 102 ? -0.862 8.771 1.382 1.00 96.38 102 ALA A N 1
ATOM 759 C CA . ALA A 1 102 ? -1.617 7.540 1.172 1.00 96.38 102 ALA A CA 1
ATOM 760 C C . ALA A 1 102 ? -1.805 6.772 2.486 1.00 96.38 102 ALA A C 1
ATOM 762 O O . ALA A 1 102 ? -2.937 6.433 2.836 1.00 96.38 102 ALA A O 1
ATOM 763 N N . VAL A 1 103 ? -0.723 6.582 3.250 1.00 96.75 103 VAL A N 1
ATOM 764 C CA . VAL A 1 103 ? -0.761 5.850 4.526 1.00 96.75 103 VAL A CA 1
ATOM 765 C C . VAL A 1 103 ? -1.671 6.536 5.543 1.00 96.75 103 VAL A C 1
ATOM 767 O O . VAL A 1 103 ? -2.455 5.861 6.201 1.00 96.75 103 VAL A O 1
ATOM 770 N N . GLN A 1 104 ? -1.662 7.870 5.614 1.00 94.94 104 GLN A N 1
ATOM 771 C CA . GLN A 1 104 ? -2.563 8.620 6.490 1.00 94.94 104 GLN A CA 1
ATOM 772 C C . GLN A 1 104 ? -4.035 8.423 6.112 1.00 94.94 104 GLN A C 1
ATOM 774 O O . GLN A 1 104 ? -4.882 8.293 6.994 1.00 94.94 104 GLN A O 1
ATOM 779 N N . LYS A 1 105 ? -4.366 8.386 4.813 1.00 92.75 105 LYS A N 1
ATOM 780 C CA . LYS A 1 105 ? -5.749 8.149 4.367 1.00 92.75 105 LYS A CA 1
ATOM 781 C C . LYS A 1 105 ? -6.236 6.757 4.757 1.00 92.75 105 LYS A C 1
ATOM 783 O O . LYS A 1 105 ? -7.373 6.638 5.215 1.00 92.75 105 LYS A O 1
ATOM 788 N N . TRP A 1 106 ? -5.376 5.748 4.605 1.00 93.56 106 TRP A N 1
ATOM 789 C CA . TRP A 1 106 ? -5.661 4.368 5.000 1.00 93.56 106 TRP A CA 1
ATOM 790 C C . TRP A 1 106 ? -5.809 4.230 6.515 1.00 93.56 106 TRP A C 1
ATOM 792 O O . TRP A 1 106 ? -6.816 3.696 6.965 1.00 93.56 106 TRP A O 1
ATOM 802 N N . ALA A 1 107 ? -4.882 4.795 7.296 1.00 91.44 107 ALA A N 1
ATOM 803 C CA . ALA A 1 107 ? -4.966 4.806 8.756 1.00 91.44 107 ALA A CA 1
ATOM 804 C C . ALA A 1 107 ? -6.245 5.504 9.250 1.00 91.44 107 ALA A C 1
ATOM 806 O O . ALA A 1 107 ? -6.882 5.042 10.189 1.00 91.44 107 ALA A O 1
ATOM 807 N N . ASN A 1 108 ? -6.674 6.582 8.589 1.00 89.19 108 ASN A N 1
ATOM 808 C CA . ASN A 1 108 ? -7.911 7.290 8.933 1.00 89.19 108 ASN A CA 1
ATOM 809 C C . ASN A 1 108 ? -9.192 6.583 8.451 1.00 89.19 108 ASN A C 1
ATOM 811 O O . ASN A 1 108 ? -10.281 7.086 8.716 1.00 89.19 108 ASN A O 1
ATOM 815 N N . GLY A 1 109 ? -9.095 5.505 7.666 1.00 86.81 109 GLY A N 1
ATOM 816 C CA . GLY A 1 109 ? -10.255 4.869 7.029 1.00 86.81 109 GLY A CA 1
ATOM 817 C C . GLY A 1 109 ? -10.964 5.742 5.980 1.00 86.81 109 GLY A C 1
ATOM 818 O O . GLY A 1 109 ? -12.069 5.429 5.553 1.00 86.81 109 GLY A O 1
ATOM 819 N N . THR A 1 110 ? -10.340 6.837 5.530 1.00 88.25 110 THR A N 1
ATOM 820 C CA . THR A 1 110 ? -10.920 7.748 4.517 1.00 88.25 110 THR A CA 1
ATOM 821 C C . THR A 1 110 ? -10.705 7.255 3.084 1.00 88.25 110 THR A C 1
ATOM 823 O O . THR A 1 110 ? -11.268 7.805 2.137 1.00 88.25 110 THR A O 1
ATOM 826 N N . ALA A 1 111 ? -9.894 6.209 2.913 1.00 88.62 111 ALA A N 1
ATOM 827 C CA . ALA A 1 111 ? -9.758 5.448 1.681 1.00 88.62 111 ALA A CA 1
ATOM 828 C C . ALA A 1 111 ? -9.428 3.978 1.999 1.00 88.62 111 ALA A C 1
ATOM 830 O O . ALA A 1 111 ? -8.666 3.732 2.935 1.00 88.62 111 ALA A O 1
ATOM 831 N N . PRO A 1 112 ? -9.914 3.006 1.205 1.00 89.62 112 PRO A N 1
ATOM 832 C CA . PRO A 1 112 ? -9.479 1.618 1.324 1.00 89.62 112 PRO A CA 1
ATOM 833 C C . PRO A 1 112 ? -8.011 1.451 0.895 1.00 89.62 112 PRO A C 1
ATOM 835 O O . PRO A 1 112 ? -7.519 2.157 0.002 1.00 89.62 112 PRO A O 1
ATOM 838 N N . ASN A 1 113 ? -7.318 0.493 1.514 1.00 93.50 113 ASN A N 1
ATOM 839 C CA . ASN A 1 113 ? -5.952 0.114 1.158 1.00 93.50 113 ASN A CA 1
ATOM 840 C C . ASN A 1 113 ? -5.942 -0.967 0.064 1.00 93.50 113 ASN A C 1
ATOM 842 O O . ASN A 1 113 ? -5.842 -2.159 0.346 1.00 93.50 113 ASN A O 1
ATOM 846 N N . TYR A 1 114 ? -6.000 -0.540 -1.197 1.00 93.25 114 TYR A N 1
ATOM 847 C CA . TYR A 1 114 ? -5.717 -1.404 -2.352 1.00 93.25 114 TYR A CA 1
ATOM 848 C C . TYR A 1 114 ? -4.257 -1.306 -2.819 1.00 93.25 114 TYR A C 1
ATOM 850 O O . TYR A 1 114 ? -3.906 -1.822 -3.877 1.00 93.25 114 TYR A O 1
ATOM 858 N N . GLY A 1 115 ? -3.396 -0.645 -2.043 1.00 94.62 115 GLY A N 1
ATOM 859 C CA . GLY A 1 115 ? -1.996 -0.446 -2.390 1.00 94.62 115 GLY A CA 1
ATOM 860 C C . GLY A 1 115 ? -1.737 0.674 -3.405 1.00 94.62 115 GLY A C 1
ATOM 861 O O . GLY A 1 115 ? -2.531 1.608 -3.580 1.00 94.62 115 GLY A O 1
ATOM 862 N N . LEU A 1 116 ? -0.571 0.592 -4.043 1.00 94.62 116 LEU A N 1
ATOM 863 C CA . LEU A 1 116 ? -0.029 1.566 -4.984 1.00 94.62 116 LEU A CA 1
ATOM 864 C C . LEU A 1 116 ? 0.250 0.914 -6.343 1.00 94.62 116 LEU A C 1
ATOM 866 O O . LEU A 1 116 ? 0.702 -0.227 -6.420 1.00 94.62 116 LEU A O 1
ATOM 870 N N . MET A 1 117 ? 0.027 1.672 -7.413 1.00 91.50 117 MET A N 1
ATOM 871 C CA . MET A 1 117 ? 0.541 1.383 -8.748 1.00 91.50 117 MET A CA 1
ATOM 872 C C . MET A 1 117 ? 1.743 2.287 -8.996 1.00 91.50 117 MET A C 1
ATOM 874 O O . MET A 1 117 ? 1.574 3.498 -9.109 1.00 91.50 117 MET A O 1
ATOM 878 N N . CYS A 1 118 ? 2.934 1.708 -9.102 1.00 89.81 118 CYS A N 1
ATOM 879 C CA . CYS A 1 118 ? 4.159 2.421 -9.446 1.00 89.81 118 CYS A CA 1
ATOM 880 C C . CYS A 1 118 ? 4.542 2.128 -10.900 1.00 89.81 118 CYS A C 1
ATOM 882 O O . CYS A 1 118 ? 4.719 0.964 -11.280 1.00 89.81 118 CYS A O 1
ATOM 884 N N . ARG A 1 119 ? 4.648 3.173 -11.721 1.00 84.25 119 ARG A N 1
ATOM 885 C CA . ARG A 1 119 ? 4.947 3.082 -13.158 1.00 84.25 119 ARG A CA 1
ATOM 886 C C . ARG A 1 119 ? 5.778 4.274 -13.627 1.00 84.25 119 ARG A C 1
ATOM 888 O O . ARG A 1 119 ? 5.823 5.296 -12.952 1.00 84.25 119 ARG A O 1
ATOM 895 N N . ASN A 1 120 ? 6.428 4.142 -14.774 1.00 81.00 120 ASN A N 1
ATOM 896 C CA . ASN A 1 120 ? 7.058 5.271 -15.453 1.00 81.00 120 ASN A CA 1
ATOM 897 C C . ASN A 1 120 ? 6.009 6.089 -16.238 1.00 81.00 120 ASN A C 1
ATOM 899 O O . ASN A 1 120 ? 4.887 5.632 -16.461 1.00 81.00 120 ASN A O 1
ATOM 903 N N . GLU A 1 121 ? 6.371 7.306 -16.654 1.00 72.56 121 GLU A N 1
ATOM 904 C CA . GLU A 1 121 ? 5.494 8.170 -17.467 1.00 72.56 121 GLU A CA 1
ATOM 905 C C . GLU A 1 121 ? 5.446 7.760 -18.948 1.00 72.56 121 GLU A C 1
ATOM 907 O O . GLU A 1 121 ? 4.525 8.145 -19.668 1.00 72.56 121 GLU A O 1
ATOM 912 N N . ILE A 1 122 ? 6.434 6.992 -19.423 1.00 67.69 122 ILE A N 1
ATOM 913 C CA . ILE A 1 122 ? 6.550 6.648 -20.841 1.00 67.69 122 ILE A CA 1
ATOM 914 C C . ILE A 1 122 ? 5.866 5.310 -21.108 1.00 67.69 122 ILE A C 1
ATOM 916 O O . ILE A 1 122 ? 6.458 4.239 -20.985 1.00 67.69 122 ILE A O 1
ATOM 920 N N . GLU A 1 123 ? 4.606 5.389 -21.519 1.00 61.72 123 GLU A N 1
ATOM 921 C CA . GLU A 1 123 ? 3.864 4.244 -22.035 1.00 61.72 123 GLU A CA 1
ATOM 922 C C . GLU A 1 123 ? 4.583 3.710 -23.292 1.00 61.72 123 GLU A C 1
ATOM 924 O O . GLU A 1 123 ? 4.863 4.474 -24.217 1.00 61.72 123 GLU A O 1
ATOM 929 N N . TRP A 1 124 ? 4.900 2.408 -23.320 1.00 62.03 124 TRP A N 1
ATOM 930 C CA . TRP A 1 124 ? 5.614 1.706 -24.409 1.00 62.03 124 TRP A CA 1
ATOM 931 C C . TRP A 1 124 ? 7.123 1.965 -24.551 1.00 62.03 124 TRP A C 1
ATOM 933 O O . TRP A 1 124 ? 7.718 1.501 -25.525 1.00 62.03 124 TRP A O 1
ATOM 943 N N . ALA A 1 125 ? 7.771 2.635 -23.594 1.00 55.72 125 ALA A N 1
ATOM 944 C CA . ALA A 1 125 ? 9.231 2.682 -23.541 1.00 55.72 125 ALA A CA 1
ATOM 945 C C . ALA A 1 125 ? 9.749 2.280 -22.159 1.00 55.72 125 ALA A C 1
ATOM 947 O O . ALA A 1 125 ? 9.198 2.671 -21.133 1.00 55.72 125 ALA A O 1
ATOM 948 N N . ASN A 1 126 ? 10.869 1.557 -22.156 1.00 62.94 126 ASN A N 1
ATOM 949 C CA . ASN A 1 126 ? 11.688 1.301 -20.976 1.00 62.94 126 ASN A CA 1
ATOM 950 C C . ASN A 1 126 ? 10.959 0.476 -19.906 1.00 62.94 126 ASN A C 1
ATOM 952 O O . ASN A 1 126 ? 10.607 0.997 -18.847 1.00 62.94 126 ASN A O 1
ATOM 956 N N . GLY A 1 127 ? 10.777 -0.825 -20.167 1.00 73.00 127 GLY A N 1
ATOM 957 C CA . GLY A 1 127 ? 10.360 -1.776 -19.142 1.00 73.00 127 GLY A CA 1
ATOM 958 C C . GLY A 1 127 ? 11.319 -1.729 -17.954 1.00 73.00 127 GLY A C 1
ATOM 959 O O . GLY A 1 127 ? 12.542 -1.759 -18.116 1.00 73.00 127 GLY A O 1
ATOM 960 N N . MET A 1 128 ? 10.756 -1.593 -16.757 1.00 80.94 128 MET A N 1
ATOM 961 C CA . MET A 1 128 ? 11.506 -1.581 -15.509 1.00 80.94 128 MET A CA 1
ATOM 962 C C . MET A 1 128 ? 11.090 -2.771 -14.665 1.00 80.94 128 MET A C 1
ATOM 964 O O . MET A 1 128 ? 9.909 -2.942 -14.356 1.00 80.94 128 MET A O 1
ATOM 968 N N . LEU A 1 129 ? 12.078 -3.572 -14.288 1.00 84.94 129 LEU A N 1
ATOM 969 C CA . LEU A 1 129 ? 11.905 -4.736 -13.437 1.00 84.94 129 LEU A CA 1
ATOM 970 C C . LEU A 1 129 ? 12.275 -4.338 -12.014 1.00 84.94 129 LEU A C 1
ATOM 972 O O . LEU A 1 129 ? 13.386 -3.869 -11.757 1.00 84.94 129 LEU A O 1
ATOM 976 N N . PHE A 1 130 ? 11.329 -4.506 -11.099 1.00 88.94 130 PHE A N 1
ATOM 977 C CA . PHE A 1 130 ? 11.526 -4.281 -9.673 1.00 88.94 130 PHE A CA 1
ATOM 978 C C . PHE A 1 130 ? 11.486 -5.612 -8.946 1.00 88.94 130 PHE A C 1
ATOM 980 O O . PHE A 1 130 ? 10.699 -6.486 -9.303 1.00 88.94 130 PHE A O 1
ATOM 987 N N . THR A 1 131 ? 12.294 -5.737 -7.897 1.00 91.25 131 THR A N 1
ATOM 988 C CA . THR A 1 131 ? 12.202 -6.888 -6.999 1.00 91.25 131 THR A CA 1
ATOM 989 C C . THR A 1 131 ? 10.811 -6.927 -6.359 1.00 91.25 131 THR A C 1
ATOM 991 O O . THR A 1 131 ? 10.322 -5.900 -5.887 1.00 91.25 131 THR A O 1
ATOM 994 N N . SER A 1 132 ? 10.188 -8.105 -6.316 1.00 90.19 132 SER A N 1
ATOM 995 C CA . SER A 1 132 ? 8.901 -8.358 -5.653 1.00 90.19 132 SER A CA 1
ATOM 996 C C . SER A 1 132 ? 9.084 -8.984 -4.260 1.00 90.19 132 SER A C 1
ATOM 998 O O . SER A 1 132 ? 10.208 -9.153 -3.779 1.00 90.19 132 SER A O 1
ATOM 1000 N N . SER A 1 133 ? 7.989 -9.360 -3.594 1.00 89.56 133 SER A N 1
ATOM 1001 C CA . SER A 1 133 ? 7.998 -10.145 -2.347 1.00 89.56 133 SER A CA 1
ATOM 1002 C C . SER A 1 133 ? 8.706 -11.498 -2.485 1.00 89.56 133 SER A C 1
ATOM 1004 O O . SER A 1 133 ? 9.293 -11.988 -1.517 1.00 89.56 133 SER A O 1
ATOM 1006 N N . GL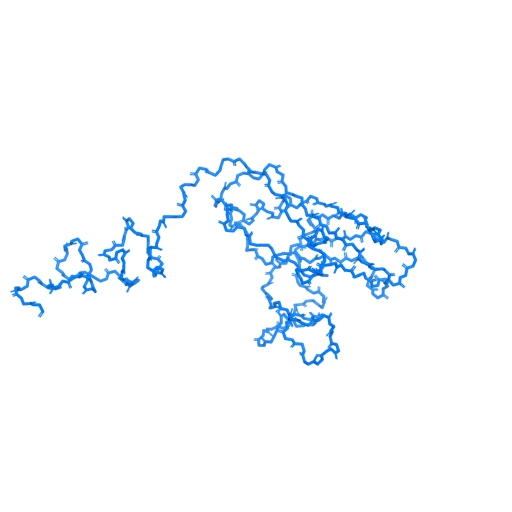U A 1 134 ? 8.711 -12.077 -3.683 1.00 87.69 134 GLU A N 1
ATOM 1007 C CA . GLU A 1 134 ? 9.316 -13.372 -4.017 1.00 87.69 134 GLU A CA 1
ATOM 1008 C C . GLU A 1 134 ? 10.812 -13.251 -4.339 1.00 87.69 134 GLU A C 1
ATOM 1010 O O . GLU A 1 134 ? 11.500 -14.261 -4.491 1.00 87.69 134 GLU A O 1
ATOM 1015 N N . GLY A 1 135 ? 11.348 -12.026 -4.411 1.00 87.38 135 GLY A N 1
ATOM 1016 C CA . GLY A 1 135 ? 12.754 -11.778 -4.711 1.00 87.38 135 GLY A CA 1
ATOM 1017 C C . GLY A 1 135 ? 13.697 -12.564 -3.795 1.00 87.38 135 GLY A C 1
ATOM 1018 O O . GLY A 1 135 ? 13.543 -12.564 -2.567 1.00 87.38 135 GLY A O 1
ATOM 1019 N N . ALA A 1 136 ? 14.703 -13.221 -4.379 1.00 90.56 136 ALA A N 1
ATOM 1020 C CA . ALA A 1 136 ? 15.624 -14.094 -3.646 1.00 90.56 136 ALA A CA 1
ATOM 1021 C C . ALA A 1 136 ? 16.394 -13.351 -2.539 1.00 90.56 136 ALA A C 1
ATOM 1023 O O . ALA A 1 136 ? 16.625 -13.893 -1.458 1.00 90.56 136 ALA A O 1
ATOM 1024 N N . ASN A 1 137 ? 16.766 -12.092 -2.787 1.00 92.25 137 ASN A N 1
ATOM 1025 C CA . ASN A 1 137 ? 17.410 -11.244 -1.793 1.00 92.25 137 ASN A CA 1
ATOM 1026 C C . ASN A 1 137 ? 16.367 -10.435 -1.013 1.00 92.25 137 ASN A C 1
ATOM 1028 O O . ASN A 1 137 ? 15.873 -9.415 -1.493 1.00 92.25 137 ASN A O 1
ATOM 1032 N N . ALA A 1 138 ? 16.101 -10.848 0.228 1.00 93.88 138 ALA A N 1
ATOM 1033 C CA . ALA A 1 138 ? 15.172 -10.161 1.122 1.00 93.88 138 ALA A CA 1
ATOM 1034 C C . ALA A 1 138 ? 15.510 -8.673 1.343 1.00 93.88 138 ALA A C 1
ATOM 1036 O O . ALA A 1 138 ? 14.605 -7.872 1.553 1.00 93.88 138 ALA A O 1
ATOM 1037 N N . ALA A 1 139 ? 16.787 -8.279 1.250 1.00 94.62 139 ALA A N 1
ATOM 1038 C CA . ALA A 1 139 ? 17.201 -6.886 1.419 1.00 94.62 139 ALA A CA 1
ATOM 1039 C C . ALA A 1 139 ? 16.788 -5.973 0.252 1.00 94.62 139 ALA A C 1
ATOM 1041 O O . ALA A 1 139 ? 16.787 -4.753 0.426 1.00 94.62 139 ALA A O 1
ATOM 1042 N N . ASN A 1 140 ? 16.459 -6.546 -0.909 1.00 94.75 140 ASN A N 1
ATOM 1043 C CA . ASN A 1 140 ? 16.040 -5.813 -2.105 1.00 94.75 140 ASN A CA 1
ATOM 1044 C C . ASN A 1 140 ? 14.517 -5.792 -2.284 1.00 94.75 140 ASN A C 1
ATOM 1046 O O . ASN A 1 140 ? 14.025 -5.071 -3.145 1.00 94.75 140 ASN A O 1
ATOM 1050 N N . ARG A 1 141 ? 13.767 -6.562 -1.487 1.00 94.56 141 ARG A N 1
ATOM 1051 C CA . ARG A 1 141 ? 12.304 -6.579 -1.569 1.00 94.56 141 ARG A CA 1
ATOM 1052 C C . ARG A 1 141 ? 11.734 -5.202 -1.226 1.00 94.56 141 ARG A C 1
ATOM 1054 O O . ARG A 1 141 ? 12.336 -4.490 -0.414 1.00 94.56 141 ARG A O 1
ATOM 1061 N N . PRO A 1 142 ? 10.575 -4.835 -1.791 1.00 95.44 142 PRO A N 1
ATOM 1062 C CA . PRO A 1 142 ? 9.940 -3.571 -1.475 1.00 95.44 142 PRO A CA 1
ATOM 1063 C C . PRO A 1 142 ? 9.703 -3.427 0.026 1.00 95.44 142 PRO A C 1
ATOM 1065 O O . PRO A 1 142 ? 9.242 -4.361 0.687 1.00 95.44 142 PRO A O 1
ATOM 1068 N N . LYS A 1 143 ? 10.002 -2.248 0.568 1.00 96.56 143 LYS A N 1
ATOM 1069 C CA . LYS A 1 143 ? 9.883 -1.985 2.002 1.00 96.56 143 LYS A CA 1
ATOM 1070 C C . LYS A 1 143 ? 9.136 -0.689 2.248 1.00 96.56 143 LYS A C 1
ATOM 1072 O O . LYS A 1 143 ? 9.537 0.366 1.771 1.00 96.56 143 LYS A O 1
ATOM 1077 N N . LEU A 1 144 ? 8.097 -0.763 3.069 1.00 97.56 144 LEU A N 1
ATOM 1078 C CA . LEU A 1 144 ? 7.421 0.403 3.614 1.00 97.56 144 LEU A CA 1
ATOM 1079 C C . LEU A 1 144 ? 7.907 0.642 5.046 1.00 97.56 144 LEU A C 1
ATOM 1081 O O . LEU A 1 144 ? 7.806 -0.237 5.897 1.00 97.56 144 LEU A O 1
ATOM 1085 N N . THR A 1 145 ? 8.447 1.829 5.310 1.00 96.81 145 THR A N 1
ATOM 1086 C CA . THR A 1 145 ? 8.818 2.263 6.665 1.00 96.81 145 THR A CA 1
ATOM 1087 C C . THR A 1 145 ? 7.858 3.353 7.109 1.00 96.81 145 THR A C 1
ATOM 1089 O O . THR A 1 145 ? 7.798 4.396 6.463 1.00 96.81 145 THR A O 1
ATOM 1092 N N . VAL A 1 146 ? 7.124 3.128 8.200 1.00 96.44 146 VAL A N 1
ATOM 1093 C CA . VAL A 1 146 ? 6.146 4.082 8.740 1.00 96.44 146 VAL A CA 1
ATOM 1094 C C . VAL A 1 146 ? 6.525 4.457 10.167 1.00 96.44 146 VAL A C 1
ATOM 1096 O O . VAL A 1 146 ? 6.701 3.582 11.007 1.00 96.44 146 VAL A O 1
ATOM 1099 N N . ASN A 1 147 ? 6.607 5.759 10.431 1.00 94.12 147 ASN A N 1
ATOM 1100 C CA . ASN A 1 147 ? 6.681 6.320 11.776 1.00 94.12 147 ASN A CA 1
ATOM 1101 C C . ASN A 1 147 ? 5.353 7.020 12.056 1.00 94.12 147 ASN A C 1
ATOM 1103 O O . ASN A 1 147 ? 4.886 7.803 11.223 1.00 94.12 147 ASN A O 1
ATOM 1107 N N . TYR A 1 148 ? 4.748 6.726 13.199 1.00 91.94 148 TYR A N 1
ATOM 1108 C CA . TYR A 1 148 ? 3.466 7.289 13.592 1.00 91.94 148 TYR A CA 1
ATOM 1109 C C . TYR A 1 148 ? 3.423 7.549 15.095 1.00 91.94 148 TYR A C 1
ATOM 1111 O O . TYR A 1 148 ? 4.008 6.817 15.893 1.00 91.94 148 TYR A O 1
ATOM 1119 N N . ASN A 1 149 ? 2.669 8.578 15.457 1.00 84.75 149 ASN A N 1
ATOM 1120 C CA . ASN A 1 149 ? 2.385 8.994 16.815 1.00 84.75 149 ASN A CA 1
ATOM 1121 C C . ASN A 1 149 ? 0.877 8.903 17.061 1.00 84.75 149 ASN A C 1
ATOM 1123 O O . ASN A 1 149 ? 0.061 9.029 16.149 1.00 84.75 149 ASN A O 1
ATOM 1127 N N . GLY A 1 150 ? 0.483 8.741 18.322 1.00 63.44 150 GLY A N 1
ATOM 1128 C CA . GLY A 1 150 ? -0.897 9.030 18.713 1.00 63.44 150 GLY A CA 1
ATOM 1129 C C . GLY A 1 150 ? -1.956 8.119 18.094 1.00 63.44 150 GLY A C 1
ATOM 1130 O O . GLY A 1 150 ? -3.047 8.580 17.778 1.00 63.44 150 GLY A O 1
ATOM 1131 N N . GLY A 1 151 ? -1.695 6.818 17.996 1.00 54.75 151 GLY A N 1
ATOM 1132 C CA . GLY A 1 151 ? -2.796 5.864 18.038 1.00 54.75 151 GLY A CA 1
ATOM 1133 C C . GLY A 1 151 ? -3.335 5.797 19.467 1.00 54.75 151 GLY A C 1
ATOM 1134 O O . GLY A 1 151 ? -3.018 4.863 20.186 1.00 54.75 151 GLY A O 1
ATOM 1135 N N . SER A 1 152 ? -4.128 6.779 19.904 1.00 50.69 152 SER A N 1
ATOM 1136 C CA . SER A 1 152 ? -4.994 6.618 21.084 1.00 50.69 152 SER A CA 1
ATOM 1137 C C . SER A 1 152 ? -6.232 5.771 20.764 1.00 50.69 152 SER A C 1
ATOM 1139 O O . SER A 1 152 ? -7.221 5.827 21.489 1.00 50.69 152 SER A O 1
ATOM 1141 N N . GLY A 1 153 ? -6.210 5.016 19.665 1.00 47.91 153 GLY A N 1
ATOM 1142 C CA . GLY A 1 153 ? -7.080 3.869 19.524 1.00 47.91 153 GLY A CA 1
ATOM 1143 C C . GLY A 1 153 ? -6.588 2.841 20.525 1.00 47.91 153 GLY A C 1
ATOM 1144 O O . GLY A 1 153 ? -5.452 2.378 20.437 1.00 47.91 153 GLY A O 1
ATOM 1145 N N . THR A 1 154 ? -7.438 2.490 21.482 1.00 50.31 154 THR A N 1
ATOM 1146 C CA . THR A 1 154 ? -7.406 1.149 22.061 1.00 50.31 154 THR A CA 1
ATOM 1147 C C . THR A 1 154 ? -7.061 0.144 20.953 1.00 50.31 154 THR A C 1
ATOM 1149 O O . THR A 1 154 ? -7.525 0.341 19.821 1.00 50.31 154 THR A O 1
ATOM 1152 N N . PRO A 1 155 ? -6.275 -0.915 21.229 1.00 58.41 155 PRO A N 1
ATOM 1153 C CA . PRO A 1 155 ? -6.213 -2.059 20.320 1.00 58.41 155 PRO A CA 1
ATOM 1154 C C . PRO A 1 155 ? -7.630 -2.363 19.808 1.00 58.41 155 PRO A C 1
ATOM 1156 O O . PRO A 1 155 ? -8.573 -2.125 20.581 1.00 58.41 155 PRO A O 1
ATOM 1159 N N . PRO A 1 156 ? -7.817 -2.820 18.550 1.00 60.75 156 PRO A N 1
ATOM 1160 C CA . PRO A 1 156 ? -9.124 -3.342 18.160 1.00 60.75 156 PRO A CA 1
ATOM 1161 C C . PRO A 1 156 ? -9.598 -4.235 19.312 1.00 60.75 156 PRO A C 1
ATOM 1163 O O . PRO A 1 156 ? -8.775 -5.019 19.805 1.00 60.75 156 PRO A O 1
ATOM 1166 N N . PRO A 1 157 ? -10.806 -3.997 19.860 1.00 69.44 157 PRO A N 1
ATOM 1167 C CA . PRO A 1 157 ? -11.255 -4.771 20.998 1.00 69.44 157 PRO A CA 1
ATOM 1168 C C . PRO A 1 157 ? -11.082 -6.243 20.643 1.00 69.44 157 PRO A C 1
ATOM 1170 O O . PRO A 1 157 ? -11.356 -6.622 19.504 1.00 69.44 157 PRO A O 1
ATOM 1173 N N . SER A 1 158 ? -10.521 -7.013 21.576 1.00 85.69 158 SER A N 1
ATOM 1174 C CA . SER A 1 158 ? -10.323 -8.442 21.375 1.00 85.69 158 SER A CA 1
ATOM 1175 C C . SER A 1 158 ? -11.629 -9.058 20.881 1.00 85.69 158 SER A C 1
ATOM 1177 O O . SER A 1 158 ? -12.695 -8.678 21.357 1.00 85.69 158 SER A O 1
ATOM 1179 N N . ASP A 1 159 ? -11.515 -9.920 19.887 1.00 90.69 159 ASP A N 1
ATOM 1180 C CA . ASP A 1 159 ? -12.582 -10.742 19.325 1.00 90.69 159 ASP A CA 1
ATOM 1181 C C . ASP A 1 159 ? -11.948 -12.131 19.222 1.00 90.69 159 ASP A C 1
ATOM 1183 O O . ASP A 1 159 ? -11.158 -12.413 18.312 1.00 90.69 159 ASP A O 1
ATOM 1187 N N . ALA A 1 160 ? -12.099 -12.912 20.288 1.00 90.94 160 ALA A N 1
ATOM 1188 C CA . ALA A 1 160 ? -11.346 -14.141 20.486 1.00 90.94 160 ALA A CA 1
ATOM 1189 C C . ALA A 1 160 ? -11.873 -15.304 19.635 1.00 90.94 160 ALA A C 1
ATOM 1191 O O . ALA A 1 160 ? -11.114 -16.247 19.382 1.00 90.94 160 ALA A O 1
ATOM 1192 N N . ASP A 1 161 ? -13.121 -15.240 19.169 1.00 90.81 161 ASP A N 1
ATOM 1193 C CA . ASP A 1 161 ? -13.739 -16.273 18.337 1.00 90.81 161 ASP A CA 1
ATOM 1194 C C . ASP A 1 161 ? -13.956 -15.867 16.868 1.00 90.81 161 ASP A C 1
ATOM 1196 O O . ASP A 1 161 ? -14.195 -16.738 16.023 1.00 90.81 161 ASP A O 1
ATOM 1200 N N . GLY A 1 162 ? -13.745 -14.592 16.535 1.00 91.94 162 GLY A N 1
ATOM 1201 C CA . GLY A 1 162 ? -13.718 -14.067 15.176 1.00 91.94 162 GLY A CA 1
ATOM 1202 C C . GLY A 1 162 ? -15.097 -13.915 14.544 1.00 91.94 162 GLY A C 1
ATOM 1203 O O . GLY A 1 162 ? -15.203 -13.992 13.313 1.00 91.94 162 GLY A O 1
ATOM 1204 N N . ASP A 1 163 ? -16.152 -13.755 15.342 1.00 91.69 163 ASP A N 1
ATOM 1205 C CA . ASP A 1 163 ? -17.523 -13.644 14.849 1.00 91.69 163 ASP A CA 1
ATOM 1206 C C . ASP A 1 163 ? -17.931 -12.222 14.420 1.00 91.69 163 ASP A C 1
ATOM 1208 O O . ASP A 1 163 ? -18.966 -12.037 13.767 1.00 91.69 163 ASP A O 1
ATOM 1212 N N . GLY A 1 164 ? -17.079 -11.229 14.701 1.00 87.06 164 GLY A N 1
ATOM 1213 C CA . GLY A 1 164 ? -17.295 -9.824 14.373 1.00 87.06 164 GLY A CA 1
ATOM 1214 C C . GLY A 1 164 ? -17.930 -8.994 15.492 1.00 87.06 164 GLY A C 1
ATOM 1215 O O . GLY A 1 164 ? -18.195 -7.805 15.271 1.00 87.06 164 GLY A O 1
ATOM 1216 N N . VAL A 1 165 ? -18.154 -9.575 16.672 1.00 86.81 165 VAL A N 1
ATOM 1217 C CA . VAL A 1 165 ? -18.537 -8.905 17.915 1.00 86.81 165 VAL A CA 1
ATOM 1218 C C . VAL A 1 165 ? -17.320 -8.864 18.844 1.00 86.81 165 VAL A C 1
ATOM 1220 O O . VAL A 1 165 ? -16.547 -9.797 18.968 1.00 86.81 165 VAL A O 1
ATOM 1223 N N . ALA A 1 166 ? -17.091 -7.721 19.483 1.00 90.31 166 ALA A N 1
ATOM 1224 C CA . ALA A 1 166 ? -15.982 -7.569 20.421 1.00 90.31 166 ALA A CA 1
ATOM 1225 C C . ALA A 1 166 ? -16.241 -8.342 21.725 1.00 90.31 166 ALA A C 1
ATOM 1227 O O . ALA A 1 166 ? -17.311 -8.151 22.290 1.00 90.31 166 ALA A O 1
ATOM 1228 N N . ASP A 1 167 ? -15.235 -9.011 22.306 1.00 90.12 167 ASP A N 1
ATOM 1229 C CA . ASP A 1 167 ? -15.287 -9.758 23.584 1.00 90.12 167 ASP A CA 1
ATOM 1230 C C . ASP A 1 167 ? -15.977 -8.980 24.721 1.00 90.12 167 ASP A C 1
ATOM 1232 O O . ASP A 1 167 ? -16.608 -9.545 25.607 1.00 90.12 167 ASP A O 1
ATOM 1236 N N . GLY A 1 168 ? -15.828 -7.649 24.744 1.00 89.69 168 GLY A N 1
ATOM 1237 C CA . GLY A 1 168 ? -16.436 -6.784 25.764 1.00 89.69 168 GLY A CA 1
ATOM 1238 C C . GLY A 1 168 ? -17.921 -6.466 25.545 1.00 89.69 168 GLY A C 1
ATOM 1239 O O . GLY A 1 168 ? -18.534 -5.800 26.376 1.00 89.69 168 GLY A O 1
ATOM 1240 N N . SER A 1 169 ? -18.478 -6.849 24.403 1.00 92.62 169 SER A N 1
ATOM 1241 C CA . SER A 1 169 ? -19.880 -6.689 23.998 1.00 92.62 169 SER A CA 1
ATOM 1242 C C . SER A 1 169 ? -20.500 -8.002 23.518 1.00 92.62 169 SER A C 1
ATOM 1244 O O . SER A 1 169 ? -21.663 -7.989 23.127 1.00 92.62 169 SER A O 1
ATOM 1246 N N . ASP A 1 170 ? -19.728 -9.085 23.548 1.00 96.12 170 ASP A N 1
ATOM 1247 C CA . ASP A 1 170 ? -20.106 -10.417 23.119 1.00 96.12 170 ASP A CA 1
ATOM 1248 C C . ASP A 1 170 ? -20.667 -11.208 24.308 1.00 96.12 170 ASP A C 1
ATOM 1250 O O . ASP A 1 170 ? -20.032 -11.311 25.362 1.00 96.12 170 ASP A O 1
ATOM 1254 N N . ASN A 1 171 ? -21.879 -11.738 24.158 1.00 96.38 171 ASN A N 1
ATOM 1255 C CA . ASN A 1 171 ? -22.491 -12.615 25.151 1.00 96.38 171 ASN A CA 1
ATOM 1256 C C . ASN A 1 171 ? -21.940 -14.054 25.108 1.00 96.38 171 ASN A C 1
ATOM 1258 O O . ASN A 1 171 ? -22.262 -14.831 26.005 1.00 96.38 171 ASN A O 1
ATOM 1262 N N . CYS A 1 172 ? -21.076 -14.395 24.144 1.00 97.12 172 CYS A N 1
ATOM 1263 C CA . CYS A 1 172 ? -20.314 -15.639 24.075 1.00 97.12 172 CYS A CA 1
ATOM 1264 C C . CYS A 1 172 ? -18.860 -15.459 23.561 1.00 97.12 172 CYS A C 1
ATOM 1266 O O . CYS A 1 172 ? -18.519 -16.097 22.573 1.00 97.12 172 CYS A O 1
ATOM 1268 N N . PRO A 1 173 ? -17.938 -14.793 24.305 1.00 96.44 173 PRO A N 1
ATOM 1269 C CA . PRO A 1 173 ? -16.574 -14.404 23.860 1.00 96.44 173 PRO A CA 1
ATOM 1270 C C . PRO A 1 173 ? -15.595 -15.513 23.430 1.00 96.44 173 PRO A C 1
ATOM 1272 O O . PRO A 1 173 ? -14.393 -15.294 23.326 1.00 96.44 173 PRO A O 1
ATOM 1275 N N . SER A 1 174 ? -16.038 -16.760 23.337 1.00 96.25 174 SER A N 1
ATOM 1276 C CA . SER A 1 174 ? -15.217 -17.901 22.926 1.00 96.25 174 SER A CA 1
ATOM 1277 C C . SER A 1 174 ? -15.954 -18.851 21.979 1.00 96.25 174 SER A C 1
ATOM 1279 O O . SER A 1 174 ? -15.402 -19.896 21.622 1.00 96.25 174 SER A O 1
ATOM 1281 N N . VAL A 1 175 ? -17.195 -18.526 21.602 1.00 95.94 175 VAL A N 1
ATOM 1282 C CA . VAL A 1 175 ? -18.074 -19.352 20.776 1.00 95.94 175 VAL A CA 1
ATOM 1283 C C . VAL A 1 175 ? -18.871 -18.446 19.842 1.00 95.94 175 VAL A C 1
ATOM 1285 O O . VAL A 1 175 ? -19.904 -17.909 20.222 1.00 95.94 175 VAL A O 1
ATOM 1288 N N . SER A 1 176 ? -18.432 -18.412 18.585 1.00 95.88 176 SER A N 1
ATOM 1289 C CA . SER A 1 176 ? -18.972 -17.534 17.549 1.00 95.88 176 SER A CA 1
ATOM 1290 C C . SER A 1 176 ? -20.506 -17.524 17.475 1.00 95.88 176 SER A C 1
ATOM 1292 O O . SER A 1 176 ? -21.135 -18.550 17.183 1.00 95.88 176 SER A O 1
ATOM 1294 N N . ASN A 1 177 ? -21.105 -16.346 17.663 1.00 95.44 177 ASN A N 1
ATOM 1295 C CA . ASN A 1 177 ? -22.536 -16.080 17.556 1.00 95.44 177 ASN A CA 1
ATOM 1296 C C . ASN A 1 177 ? -22.842 -14.618 17.179 1.00 95.44 177 ASN A C 1
ATOM 1298 O O . ASN A 1 177 ? -23.509 -13.880 17.903 1.00 95.44 177 ASN A O 1
ATOM 1302 N N . ALA A 1 178 ? -22.508 -14.236 15.946 1.00 94.25 178 ALA A N 1
ATOM 1303 C CA . ALA A 1 178 ? -22.676 -12.867 15.441 1.00 94.25 178 ALA A CA 1
ATOM 1304 C C . ALA A 1 178 ? -24.103 -12.268 15.558 1.00 94.25 178 ALA A C 1
ATOM 1306 O O . ALA A 1 178 ? -24.300 -11.069 15.366 1.00 94.25 178 ALA A O 1
ATOM 1307 N N . ASN A 1 179 ? -25.130 -13.090 15.816 1.00 96.00 179 ASN A N 1
ATOM 1308 C CA . ASN A 1 179 ? -26.510 -12.649 16.038 1.00 96.00 179 ASN A CA 1
ATOM 1309 C C . ASN A 1 179 ? -26.819 -12.251 17.495 1.00 96.00 179 ASN A C 1
ATOM 1311 O O . ASN A 1 179 ? -27.876 -11.659 17.720 1.00 96.00 179 ASN A O 1
ATOM 1315 N N . GLN A 1 180 ? -25.931 -12.577 18.442 1.00 97.00 180 GLN A N 1
ATOM 1316 C CA . GLN A 1 180 ? -26.008 -12.252 19.867 1.00 97.00 180 GLN A CA 1
ATOM 1317 C C . GLN A 1 180 ? -27.358 -12.634 20.499 1.00 97.00 180 GLN A C 1
ATOM 1319 O O . GLN A 1 180 ? -27.900 -11.909 21.334 1.00 97.00 180 GLN A O 1
ATOM 1324 N N . LEU A 1 181 ? -27.941 -13.765 20.074 1.00 97.31 181 LEU A N 1
ATOM 1325 C CA . LEU A 1 181 ? -29.215 -14.237 20.618 1.00 97.31 181 LEU A CA 1
ATOM 1326 C C . LEU A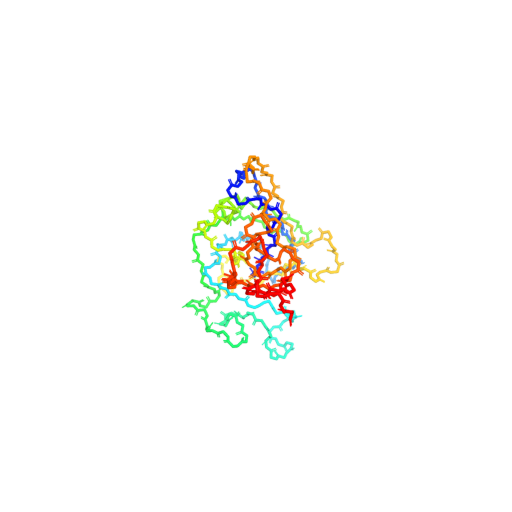 1 181 ? -29.047 -14.626 22.094 1.00 97.31 181 LEU A C 1
ATOM 1328 O O . LEU A 1 181 ? -28.150 -15.394 22.434 1.00 97.31 181 LEU A O 1
ATOM 1332 N N . 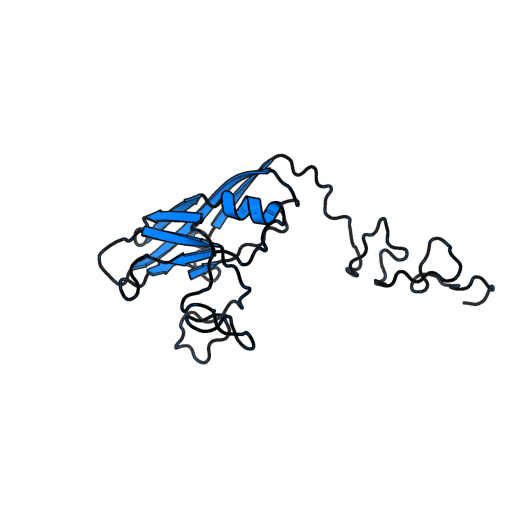ASN A 1 182 ? -29.918 -14.083 22.938 1.00 96.38 182 ASN A N 1
ATOM 1333 C CA . ASN A 1 182 ? -30.022 -14.366 24.365 1.00 96.38 182 ASN A CA 1
ATOM 1334 C C . ASN A 1 182 ? -31.517 -14.325 24.722 1.00 96.38 182 ASN A C 1
ATOM 1336 O O . ASN A 1 182 ? -32.160 -13.280 24.572 1.00 96.38 182 ASN A O 1
ATOM 1340 N N . THR A 1 183 ? -32.084 -15.479 25.071 1.00 96.06 183 THR A N 1
ATOM 1341 C CA . THR A 1 183 ? -33.537 -15.669 25.191 1.00 96.06 183 THR A CA 1
ATOM 1342 C C . THR A 1 183 ? -34.052 -15.380 26.597 1.00 96.06 183 THR A C 1
ATOM 1344 O O . THR A 1 183 ? -35.147 -14.824 26.727 1.00 96.06 183 THR A O 1
ATOM 1347 N N . ASP A 1 184 ? -33.270 -15.674 27.632 1.00 94.94 184 ASP A N 1
ATOM 1348 C CA . ASP A 1 184 ? -33.639 -15.440 29.029 1.00 94.94 184 ASP A CA 1
ATOM 1349 C C . ASP A 1 184 ? -33.153 -14.075 29.575 1.00 94.94 184 ASP A C 1
ATOM 1351 O O . ASP A 1 184 ? -33.680 -13.561 30.567 1.00 94.94 184 ASP A O 1
ATOM 1355 N N . GLY A 1 185 ? -32.229 -13.425 28.863 1.00 93.88 185 GLY A N 1
ATOM 1356 C CA . GLY A 1 185 ? -31.698 -12.098 29.154 1.00 93.88 185 GLY A CA 1
ATOM 1357 C C . GLY A 1 185 ? -30.583 -12.079 30.201 1.00 93.88 185 GLY A C 1
ATOM 1358 O O . GLY A 1 185 ? -30.364 -11.022 30.807 1.00 93.88 185 GLY A O 1
ATOM 1359 N N . ASP A 1 186 ? -29.910 -13.206 30.444 1.00 92.75 186 ASP A N 1
ATOM 1360 C CA . ASP A 1 186 ? -28.792 -13.297 31.381 1.00 92.75 186 ASP A CA 1
ATOM 1361 C C . ASP A 1 186 ? -27.462 -12.766 30.772 1.00 92.75 186 ASP A C 1
ATOM 1363 O O . ASP A 1 186 ? -27.464 -11.921 29.874 1.00 92.75 186 ASP A O 1
ATOM 1367 N N . ALA A 1 187 ? -26.302 -13.157 31.312 1.00 92.38 187 ALA A N 1
ATOM 1368 C CA . ALA A 1 187 ? -25.005 -12.714 30.791 1.00 92.38 187 ALA A CA 1
ATOM 1369 C C . ALA A 1 187 ? -24.485 -13.536 29.593 1.00 92.38 187 ALA A C 1
ATOM 1371 O O . ALA A 1 187 ? -23.513 -13.111 28.969 1.00 92.38 187 ALA A O 1
ATOM 1372 N N . GLN A 1 188 ? -25.082 -14.689 29.298 1.00 96.12 188 GLN A N 1
ATOM 1373 C CA . GLN A 1 188 ? -24.655 -15.649 28.286 1.00 96.12 188 GLN A CA 1
ATOM 1374 C C . GLN A 1 188 ? -25.594 -15.617 27.071 1.00 96.12 188 GLN A C 1
ATOM 1376 O O . GLN A 1 188 ? -26.768 -15.271 27.147 1.00 96.12 188 GLN A O 1
ATOM 1381 N N . GLY A 1 189 ? -25.058 -15.901 25.887 1.00 96.31 189 GLY A N 1
ATOM 1382 C CA . GLY A 1 189 ? -25.876 -16.132 24.696 1.00 96.31 189 GLY A CA 1
ATOM 1383 C C . GLY A 1 189 ? -26.333 -17.584 24.605 1.00 96.31 189 GLY A C 1
ATOM 1384 O O . GLY A 1 189 ? -25.656 -18.479 25.104 1.00 96.31 189 GLY A O 1
ATOM 1385 N N . ASN A 1 190 ? -27.408 -17.843 23.854 1.00 96.00 190 ASN A N 1
ATOM 1386 C CA . ASN A 1 190 ? -27.976 -19.190 23.681 1.00 96.00 190 ASN A CA 1
ATOM 1387 C C . ASN A 1 190 ? -26.947 -20.261 23.255 1.00 96.00 190 ASN A C 1
ATOM 1389 O O . ASN A 1 190 ? -27.167 -21.445 23.466 1.00 96.00 190 ASN A O 1
ATOM 1393 N N . VAL A 1 191 ? -25.847 -19.882 22.589 1.00 95.69 191 VAL A N 1
ATOM 1394 C CA . VAL A 1 191 ? -24.840 -20.853 22.117 1.00 95.69 191 VAL A CA 1
ATOM 1395 C C . VAL A 1 191 ? -23.822 -21.262 23.184 1.00 95.69 191 VAL A C 1
ATOM 1397 O O . VAL A 1 191 ? -23.139 -22.271 23.005 1.00 95.69 191 VAL A O 1
ATOM 1400 N N . CYS A 1 192 ? -23.667 -20.464 24.241 1.00 95.75 192 CYS A N 1
ATOM 1401 C CA . CYS A 1 192 ? -22.723 -20.704 25.330 1.00 95.75 192 CYS A CA 1
ATOM 1402 C C . CYS A 1 192 ? -23.406 -20.838 26.697 1.00 95.75 192 CYS A C 1
ATOM 1404 O O . CYS A 1 192 ? -22.730 -21.180 27.667 1.00 95.75 192 CYS A O 1
ATOM 1406 N N . ASP A 1 193 ? -24.719 -20.620 26.756 1.00 95.00 193 ASP A N 1
ATOM 1407 C CA . ASP A 1 193 ? -25.572 -20.969 27.882 1.00 95.00 193 ASP A CA 1
ATOM 1408 C C . ASP A 1 193 ? -25.977 -22.450 27.822 1.00 95.00 193 ASP A C 1
ATOM 1410 O O . ASP A 1 193 ? -26.225 -23.009 26.753 1.00 95.00 193 ASP A O 1
ATOM 1414 N N . ALA A 1 194 ? -26.007 -23.099 28.982 1.00 93.31 194 ALA A N 1
ATOM 1415 C CA . ALA A 1 194 ? -26.462 -24.472 29.129 1.00 93.31 194 ALA A CA 1
ATOM 1416 C C . ALA A 1 194 ? -27.972 -24.583 29.397 1.00 93.31 194 ALA A C 1
ATOM 1418 O O . ALA A 1 194 ? -28.469 -25.700 29.354 1.00 93.31 194 ALA A O 1
ATOM 1419 N N . ASP A 1 195 ? -28.661 -23.485 29.717 1.00 91.44 195 ASP A N 1
ATOM 1420 C CA . ASP A 1 195 ? -30.105 -23.411 29.988 1.00 91.44 195 ASP A CA 1
ATOM 1421 C C . ASP A 1 195 ? -30.645 -22.111 29.367 1.00 91.44 195 ASP A C 1
ATOM 1423 O O . ASP A 1 195 ? -30.836 -21.106 30.046 1.00 91.44 195 ASP A O 1
ATOM 1427 N N . ASP A 1 196 ? -30.807 -22.104 28.040 1.00 91.06 196 ASP A N 1
ATOM 1428 C CA . ASP A 1 196 ? -30.965 -20.879 27.249 1.00 91.06 196 ASP A CA 1
ATOM 1429 C C . ASP A 1 196 ? -32.320 -20.166 27.411 1.00 91.06 196 ASP A C 1
ATOM 1431 O O . ASP A 1 196 ? -32.476 -19.039 26.934 1.00 91.06 196 ASP A O 1
ATOM 1435 N N . ASP A 1 197 ? -33.293 -20.785 28.085 1.00 92.38 197 ASP A N 1
ATOM 1436 C CA . ASP A 1 197 ? -34.590 -20.191 28.426 1.00 92.38 197 ASP A CA 1
ATOM 1437 C C . ASP A 1 197 ? -34.908 -20.162 29.938 1.00 92.38 197 ASP A C 1
ATOM 1439 O O . ASP A 1 197 ? -35.959 -19.638 30.335 1.00 92.38 197 ASP A O 1
ATOM 1443 N N . ASN A 1 198 ? -33.970 -20.622 30.778 1.00 91.25 198 ASN A N 1
ATOM 1444 C CA . ASN A 1 198 ? -34.017 -20.597 32.244 1.00 91.25 198 ASN A CA 1
ATOM 1445 C C . ASN A 1 198 ? -35.254 -21.300 32.831 1.00 91.25 198 ASN A C 1
ATOM 1447 O O . ASN A 1 198 ? -35.806 -20.887 33.865 1.00 91.25 198 ASN A O 1
ATOM 1451 N N . ASP A 1 199 ? -35.732 -22.353 32.161 1.00 93.06 199 ASP A N 1
ATOM 1452 C CA . ASP A 1 199 ? -36.852 -23.177 32.620 1.00 93.06 199 ASP A CA 1
ATOM 1453 C C . ASP A 1 199 ? -36.414 -24.329 33.553 1.00 93.06 199 ASP A C 1
ATOM 1455 O O . ASP A 1 199 ? -37.252 -24.979 34.200 1.00 93.06 199 ASP A O 1
ATOM 1459 N N . GLY A 1 200 ? -35.096 -24.517 33.704 1.00 88.62 200 GLY A N 1
ATOM 1460 C CA . GLY A 1 200 ? -34.474 -25.552 34.522 1.00 88.62 200 GLY A CA 1
ATOM 1461 C C . GLY A 1 200 ? -34.183 -26.854 33.771 1.00 88.62 200 GLY A C 1
ATOM 1462 O O . GLY A 1 200 ? -33.906 -27.875 34.422 1.00 88.62 200 GLY A O 1
ATOM 1463 N N . VAL A 1 201 ? -34.255 -26.848 32.438 1.00 82.62 201 VAL A N 1
ATOM 1464 C CA . VAL A 1 201 ? -33.881 -27.942 31.539 1.00 82.62 201 VAL A CA 1
ATOM 1465 C C . VAL A 1 201 ? -32.817 -27.452 30.557 1.00 82.62 201 VAL A C 1
ATOM 1467 O O . VAL A 1 201 ? -32.977 -26.431 29.911 1.00 82.62 201 VAL A O 1
ATOM 1470 N N . ALA A 1 202 ? -31.738 -28.229 30.434 1.00 80.75 202 ALA A N 1
ATOM 1471 C CA . ALA A 1 202 ? -30.684 -27.996 29.446 1.00 80.75 202 ALA A CA 1
ATOM 1472 C C . ALA A 1 202 ? -31.038 -28.513 28.044 1.00 80.75 202 ALA A C 1
ATOM 1474 O O . ALA A 1 202 ? -31.785 -29.524 27.957 1.00 80.75 202 ALA A O 1
#